Protein AF-A0A0V0IZJ1-F1 (afdb_monomer)

Solvent-accessible surface area (backbone atoms only — not comparable to full-atom values): 14869 Å² total; per-residue (Å²): 122,80,86,60,84,83,61,87,69,40,45,62,34,78,47,38,38,42,87,88,66,51,65,49,68,68,43,10,39,65,48,31,63,69,62,38,49,94,31,98,63,59,89,69,43,71,80,75,70,55,81,67,42,101,77,34,77,71,65,66,48,58,64,61,56,53,48,68,73,68,42,86,80,51,89,80,77,89,47,89,92,78,51,51,28,35,32,48,47,49,52,56,54,34,71,73,38,80,33,77,45,80,41,82,48,58,36,26,49,60,24,54,42,46,72,58,39,60,86,49,52,82,25,41,65,35,38,40,33,46,39,36,44,83,70,45,75,36,73,48,25,73,33,55,99,87,48,61,94,83,55,69,76,41,100,38,74,46,46,30,66,40,83,93,46,36,89,85,42,28,43,43,18,57,30,33,65,62,15,53,62,19,37,50,50,50,74,69,38,95,53,53,72,46,74,48,21,48,74,56,56,64,68,66,73,64,36,67,68,57,51,56,49,47,71,75,65,39,90,45,62,65,44,42,46,55,49,49,54,53,48,49,54,54,74,68,40,98,53,95,45,68,66,55,72,80,79,74,75,84,76,125

Mean predicted aligned error: 10.21 Å

Nearest PDB structures (foldseek):
  1yoe-assembly1_A  TM=8.631E-01  e=6.369E-08  Escherichia coli
  3g5i-assembly1_D  TM=8.825E-01  e=1.471E-07  Escherichia coli K-12
  3g5i-assembly1_B  TM=8.920E-01  e=5.689E-07  Escherichia coli K-12
  3g5i-assembly1_C  TM=8.640E-01  e=4.123E-07  Escherichia coli K-12
  3g5i-assembly1_A  TM=8.745E-01  e=7.360E-07  Escherichia coli K-12

pLDDT: mean 77.56, std 16.71, range [26.88, 98.75]

Secondary structure (DSSP, 8-state):
--S-TTS---B--S--B-TT-PBPTTS-TTS-GGGSSSBTTBT--GGGTSPPBTTBGGGG-HHHHHHHHHSPPPS----TTTSPBHHHHHHHHHHHS-EEEEE-S-SHHHHHHHHH-GGGGGGEEEEEEE---SS---TTTT--TTS-TT----S-SS----SSSTTT-SS--HHHHH-HHHHHHHHTSSS-EEEE-HHHHTTS---HHHHHHHHHT--SHHHHHHHHHHHHHHHT-SSTTTT---------

InterPro domains:
  IPR001910 Inosine/uridine-preferring nucleoside hydrolase domain [PF01156] (64-231)
  IPR036452 Ribonucleoside hydrolase-like [G3DSA:3.90.245.10] (1-250)
  IPR036452 Ribonucleoside hydrolase-like [SSF53590] (46-240)

Foldseek 3Di:
DPPPPVDADAAAAPAQADQVRDGDQFHGPPAAPQQRYCHPVGPDGVVVVPDADPPGPVVPPPLVVLCVPFPDDHPDDDDPVPGGHLSVSCCVVLVVAADEEEAEAALRGVLSNCVVPVVSLVSHQEYEYEFFFDPQPDLQAPAPPPRDPPDDRDDHDRWEDDPPQSPPHGGGHHNCVSHVPSVVSVVPSPHHYDYCYCVNVVVDFPAPVNLVVLVVVQPDSVSVSVSVVLVVCCVPPPDPCSRDDDPPPPDD

Radius of gyration: 20.63 Å; Cα contacts (8 Å, |Δi|>4): 361; chains: 1; bounding box: 46×55×53 Å

Sequence (252 aa):
MMGRDDIAVGVGGEGGILSDSTILPNVGGYLPMIDQGNGTAGYCRYRQTIPVGHGGRLDIDSNYGFRKSFLPQGTRTYSPLRQPTAQQVMIETISAGPTVVFLIGSLTNFALFLLSNPHLKKNVEHIYIMGGGIRSKNPKGCCPDDASPSCQPQQCGDRGNLFTDFTSNPYAEFNIFMDPFAAYQVIHSDIPITIVPLDATNTILVNKNFLETFEKNQHTYEAQYCFKSLKIIRDTWFDDQFYRVTIQEYRT

Structure (mmCIF, N/CA/C/O backbone):
data_AF-A0A0V0IZJ1-F1
#
_entry.id   AF-A0A0V0IZJ1-F1
#
loop_
_atom_site.group_PDB
_atom_site.id
_atom_site.type_symbol
_atom_site.label_atom_id
_atom_site.label_alt_id
_atom_site.label_comp_id
_atom_site.label_asym_id
_atom_site.label_entity_id
_atom_site.label_seq_id
_atom_site.pdbx_PDB_ins_code
_atom_site.Cartn_x
_atom_site.Cartn_y
_atom_site.Cartn_z
_atom_site.occupancy
_atom_site.B_iso_or_equiv
_atom_site.auth_seq_id
_atom_site.auth_comp_id
_atom_site.auth_asym_id
_atom_site.auth_atom_id
_atom_site.pdbx_PDB_model_num
ATOM 1 N N . MET A 1 1 ? 3.852 17.573 0.476 1.00 49.50 1 MET A N 1
ATOM 2 C CA . MET A 1 1 ? 2.507 18.009 0.062 1.00 49.50 1 MET A CA 1
ATOM 3 C C . MET A 1 1 ? 2.518 19.515 0.012 1.00 49.50 1 MET A C 1
ATOM 5 O O . MET A 1 1 ? 2.862 20.136 1.010 1.00 49.50 1 MET A O 1
ATOM 9 N N . MET A 1 2 ? 2.268 20.077 -1.162 1.00 48.81 2 MET A N 1
ATOM 10 C CA . MET A 1 2 ? 2.213 21.521 -1.347 1.00 48.81 2 MET A CA 1
ATOM 11 C C . MET A 1 2 ? 0.848 22.032 -0.880 1.00 48.81 2 MET A C 1
ATOM 13 O O . MET A 1 2 ? -0.173 21.582 -1.388 1.00 48.81 2 MET A O 1
ATOM 17 N N . GLY A 1 3 ? 0.831 22.922 0.110 1.00 58.94 3 GLY A N 1
ATOM 18 C CA . GLY A 1 3 ? -0.310 23.797 0.418 1.00 58.94 3 GLY A CA 1
ATOM 19 C C . GLY A 1 3 ? -1.582 23.176 1.012 1.00 58.94 3 GLY A C 1
ATOM 20 O O . GLY A 1 3 ? -2.502 23.926 1.313 1.00 58.94 3 GLY A O 1
ATOM 21 N N . ARG A 1 4 ? -1.666 21.855 1.206 1.00 72.19 4 ARG A N 1
ATOM 22 C CA . ARG A 1 4 ? -2.819 21.191 1.846 1.00 72.19 4 ARG A CA 1
ATOM 23 C C . ARG A 1 4 ? -2.550 20.876 3.311 1.00 72.19 4 ARG A C 1
ATOM 25 O O . ARG A 1 4 ? -2.439 19.716 3.711 1.00 72.19 4 ARG A O 1
ATOM 32 N N . ASP A 1 5 ? -2.390 21.936 4.099 1.00 71.94 5 ASP A N 1
ATOM 33 C CA . ASP A 1 5 ? -2.194 21.816 5.545 1.00 71.94 5 ASP A CA 1
ATOM 34 C C . ASP A 1 5 ? -3.465 21.400 6.303 1.00 71.94 5 ASP A C 1
ATOM 36 O O . ASP A 1 5 ? -3.374 20.971 7.450 1.00 71.94 5 ASP A O 1
ATOM 40 N N . ASP A 1 6 ? -4.609 21.416 5.626 1.00 81.62 6 ASP A N 1
ATOM 41 C CA . ASP A 1 6 ? -5.918 20.953 6.084 1.00 81.62 6 ASP A CA 1
ATOM 42 C C . ASP A 1 6 ? -6.076 19.422 6.093 1.00 81.62 6 ASP A C 1
ATOM 44 O O . ASP A 1 6 ? -6.946 18.903 6.785 1.00 81.62 6 ASP A O 1
ATOM 48 N N . ILE A 1 7 ? -5.247 18.674 5.353 1.00 85.88 7 ILE A N 1
ATOM 49 C CA . ILE A 1 7 ? -5.351 17.208 5.310 1.00 85.88 7 ILE A CA 1
ATOM 50 C C . ILE A 1 7 ? -4.639 16.609 6.522 1.00 85.88 7 ILE A C 1
ATOM 52 O O . ILE A 1 7 ? -3.409 16.700 6.626 1.00 85.88 7 ILE A O 1
ATOM 56 N N . ALA A 1 8 ? -5.387 15.964 7.416 1.00 89.06 8 ALA A N 1
ATOM 57 C CA . ALA A 1 8 ? -4.823 15.248 8.554 1.00 89.06 8 ALA A CA 1
ATOM 58 C C . ALA A 1 8 ? -3.834 14.164 8.088 1.00 89.06 8 ALA A C 1
ATOM 60 O O . ALA A 1 8 ? -4.111 13.395 7.169 1.00 89.06 8 ALA A O 1
ATOM 61 N N . VAL A 1 9 ? -2.657 14.112 8.716 1.00 87.44 9 VAL A N 1
ATOM 62 C CA . VAL A 1 9 ? -1.647 13.081 8.449 1.00 87.44 9 VAL A CA 1
ATOM 63 C C . VAL A 1 9 ? -1.247 12.455 9.766 1.00 87.44 9 VAL A C 1
ATOM 65 O O . VAL A 1 9 ? -0.675 13.121 10.628 1.00 87.44 9 VAL A O 1
ATOM 68 N N . GLY A 1 10 ? -1.567 11.172 9.897 1.00 86.56 10 GLY A N 1
ATOM 69 C CA . GLY A 1 10 ? -1.211 10.377 11.055 1.00 86.56 10 GLY A CA 1
ATOM 70 C C . GLY A 1 10 ? 0.100 9.641 10.819 1.00 86.56 10 GLY A C 1
ATOM 71 O O . GLY A 1 10 ? 0.309 9.070 9.748 1.00 86.56 10 GLY A O 1
ATOM 72 N N . VAL A 1 11 ? 0.984 9.634 11.813 1.00 79.94 11 VAL A N 1
ATOM 73 C CA . VAL A 1 11 ? 2.241 8.877 11.746 1.00 79.94 11 VAL A CA 1
ATOM 74 C C . VAL A 1 11 ? 2.071 7.526 12.429 1.00 79.94 11 VAL A C 1
ATOM 76 O O . VAL A 1 11 ? 1.464 7.419 13.496 1.00 79.94 11 VAL A O 1
ATOM 79 N N . GLY A 1 12 ? 2.607 6.473 11.814 1.00 69.38 12 GLY A N 1
ATOM 80 C CA . GLY A 1 12 ? 2.749 5.183 12.480 1.00 69.38 12 GLY A CA 1
ATOM 81 C C . GLY A 1 12 ? 3.757 5.306 13.624 1.00 69.38 12 GLY A C 1
ATOM 82 O O . GLY A 1 12 ? 4.938 5.523 13.381 1.00 69.38 12 GLY A O 1
ATOM 83 N N . GLY A 1 13 ? 3.284 5.215 14.865 1.00 63.59 13 GLY A N 1
ATOM 84 C CA . GLY A 1 13 ? 4.129 5.006 16.040 1.00 63.59 13 GLY A CA 1
ATOM 85 C C . GLY A 1 13 ? 4.687 3.580 16.139 1.00 63.59 13 GLY A C 1
ATOM 86 O O . GLY A 1 13 ? 4.303 2.688 15.385 1.00 63.59 13 GLY A O 1
ATOM 87 N N . GLU A 1 14 ? 5.593 3.382 17.090 1.00 63.81 14 GLU A N 1
ATOM 88 C CA . GLU A 1 14 ? 6.118 2.070 17.481 1.00 63.81 14 GLU A CA 1
ATOM 89 C C . GLU A 1 14 ? 5.190 1.430 18.522 1.00 63.81 14 GLU A C 1
ATOM 91 O O . GLU A 1 14 ? 4.780 2.095 19.477 1.00 63.81 14 GLU A O 1
ATOM 96 N N . GLY A 1 15 ? 4.899 0.137 18.366 1.00 65.25 15 GLY A N 1
ATOM 97 C CA . GLY A 1 15 ? 4.062 -0.619 19.300 1.00 65.25 15 GLY A CA 1
ATOM 98 C C . GLY A 1 15 ? 2.557 -0.395 19.126 1.00 65.25 15 GLY A C 1
ATOM 99 O O . GLY A 1 15 ? 2.097 0.480 18.408 1.00 65.25 15 GLY A O 1
ATOM 100 N N . GLY A 1 16 ? 1.762 -1.225 19.783 1.00 74.38 16 GLY A N 1
ATOM 101 C CA . GLY A 1 16 ? 0.375 -1.452 19.365 1.00 74.38 16 GLY A CA 1
ATOM 102 C C . GLY A 1 16 ? -0.243 -2.634 20.066 1.00 74.38 16 GLY A C 1
ATOM 103 O O . GLY A 1 16 ? -1.430 -2.623 20.372 1.00 74.38 16 GLY A O 1
ATOM 104 N N . ILE A 1 17 ? 0.598 -3.608 20.384 1.00 76.56 17 ILE A N 1
ATOM 105 C CA . ILE A 1 17 ? 0.244 -4.795 21.139 1.00 76.56 17 ILE A CA 1
ATOM 106 C C . ILE A 1 17 ? 1.172 -4.861 22.354 1.00 76.56 17 ILE A C 1
ATOM 108 O O . ILE A 1 17 ? 2.392 -4.744 22.228 1.00 76.56 17 ILE A O 1
ATOM 112 N N . LEU A 1 18 ? 0.589 -4.968 23.546 1.00 77.75 18 LEU A N 1
ATOM 113 C CA . LEU A 1 18 ? 1.327 -5.188 24.787 1.00 77.75 18 LEU A CA 1
ATOM 114 C C . LEU A 1 18 ? 1.725 -6.666 24.918 1.00 77.75 18 LEU A C 1
ATOM 116 O O . LEU A 1 18 ? 1.205 -7.539 24.227 1.00 77.75 18 LEU A O 1
ATOM 120 N N . SER A 1 19 ? 2.634 -6.980 25.844 1.00 75.94 19 SER A N 1
ATOM 121 C CA . SER A 1 19 ? 3.086 -8.361 26.085 1.00 75.94 19 SER A CA 1
ATOM 122 C C . SER A 1 19 ? 1.969 -9.313 26.530 1.00 75.94 19 SER A C 1
ATOM 124 O O . SER A 1 19 ? 2.102 -10.522 26.376 1.00 75.94 19 SER A O 1
ATOM 126 N N . ASP A 1 20 ? 0.882 -8.774 27.083 1.00 78.56 20 ASP A N 1
ATOM 127 C CA . ASP A 1 20 ? -0.333 -9.505 27.456 1.00 78.56 20 ASP A CA 1
ATOM 128 C C . ASP A 1 20 ? -1.348 -9.611 26.299 1.00 78.56 20 ASP A C 1
ATOM 130 O O . ASP A 1 20 ? -2.473 -10.058 26.498 1.00 78.56 20 ASP A O 1
ATOM 134 N N . SER A 1 21 ? -0.941 -9.238 25.081 1.00 76.25 21 SER A N 1
ATOM 135 C CA . SER A 1 21 ? -1.759 -9.183 23.862 1.00 76.25 21 SER A CA 1
ATOM 136 C C . SER A 1 21 ? -2.841 -8.098 23.842 1.00 76.25 21 SER A C 1
ATOM 138 O O . SER A 1 21 ? -3.664 -8.078 22.926 1.00 76.25 21 SER A O 1
ATOM 140 N N . THR A 1 22 ? -2.836 -7.158 24.792 1.00 82.69 22 THR A N 1
ATOM 141 C CA . THR A 1 22 ? -3.739 -6.001 24.746 1.00 82.69 22 THR A CA 1
ATOM 142 C C . THR A 1 22 ? -3.408 -5.120 23.545 1.00 82.69 22 THR A C 1
ATOM 144 O O . THR A 1 22 ? -2.278 -4.648 23.406 1.00 82.69 22 THR A O 1
ATOM 147 N N . ILE A 1 23 ? -4.405 -4.861 22.696 1.00 83.00 23 ILE A N 1
ATOM 148 C CA . ILE A 1 23 ? -4.278 -3.976 21.535 1.00 83.00 23 ILE A CA 1
ATOM 149 C C . ILE A 1 23 ? -4.618 -2.550 21.958 1.00 83.00 23 ILE A C 1
ATOM 151 O O . ILE A 1 23 ? -5.710 -2.270 22.452 1.00 83.00 23 ILE A O 1
ATOM 155 N N . LEU A 1 24 ? -3.679 -1.637 21.753 1.00 81.75 24 LEU A N 1
ATOM 156 C CA . LEU A 1 24 ? -3.818 -0.240 22.120 1.00 81.75 24 LEU A CA 1
ATOM 157 C C . LEU A 1 24 ? -4.369 0.583 20.938 1.00 81.75 24 LEU A C 1
ATOM 159 O O . LEU A 1 24 ? -3.825 0.516 19.836 1.00 81.75 24 LEU A O 1
ATOM 163 N N . PRO A 1 25 ? -5.397 1.423 21.155 1.00 71.81 25 PRO A N 1
ATOM 164 C CA . PRO A 1 25 ? -6.119 2.098 20.074 1.00 71.81 25 PRO A CA 1
ATOM 165 C C . PRO A 1 25 ? -5.403 3.325 19.493 1.00 71.81 25 PRO A C 1
ATOM 167 O O . PRO A 1 25 ? -5.837 3.833 18.473 1.00 71.81 25 PRO A O 1
ATOM 170 N N . ASN A 1 26 ? -4.343 3.840 20.129 1.00 76.75 26 ASN A N 1
ATOM 171 C CA . ASN A 1 26 ? -3.726 5.130 19.773 1.00 76.75 26 ASN A CA 1
ATOM 172 C C . ASN A 1 26 ? -2.215 5.048 19.498 1.00 76.75 26 ASN A C 1
ATOM 174 O O . ASN A 1 26 ? -1.518 6.055 19.593 1.00 76.75 26 ASN A O 1
ATOM 178 N N . VAL A 1 27 ? -1.698 3.871 19.156 1.00 69.00 27 VAL A N 1
ATOM 179 C CA . VAL A 1 27 ? -0.274 3.618 18.853 1.00 69.00 27 VAL A CA 1
ATOM 180 C C . VAL A 1 27 ? -0.143 2.857 17.527 1.00 69.00 27 VAL A C 1
ATOM 182 O O . VAL A 1 27 ? -1.140 2.395 16.976 1.00 69.00 27 VAL A O 1
ATOM 185 N N . GLY A 1 28 ? 1.045 2.859 16.920 1.00 61.62 28 GLY A N 1
ATOM 186 C CA . GLY A 1 28 ? 1.186 2.606 15.485 1.00 61.62 28 GLY A CA 1
ATOM 187 C C . GLY A 1 28 ? 1.691 1.234 15.037 1.00 61.62 28 GLY A C 1
ATOM 188 O O . GLY A 1 28 ? 2.340 0.469 15.735 1.00 61.62 28 GLY A O 1
ATOM 189 N N . GLY A 1 29 ? 1.430 0.956 13.766 1.00 61.16 29 GLY A N 1
ATOM 190 C CA . GLY A 1 29 ? 1.870 -0.227 13.040 1.00 61.16 29 GLY A CA 1
ATOM 191 C C . GLY A 1 29 ? 3.226 -0.066 12.358 1.00 61.16 29 GLY A C 1
ATOM 192 O O . GLY A 1 29 ? 3.359 -0.486 11.213 1.00 61.16 29 GLY A O 1
ATOM 193 N N . TYR A 1 30 ? 4.212 0.570 13.006 1.00 67.75 30 TYR A N 1
ATOM 194 C CA . TYR A 1 30 ? 5.583 0.567 12.472 1.00 67.75 30 TYR A CA 1
ATOM 195 C C . TYR A 1 30 ? 6.176 -0.852 12.451 1.00 67.75 30 TYR A C 1
ATOM 197 O O . TYR A 1 30 ? 6.897 -1.219 11.525 1.00 67.75 30 TYR A O 1
ATOM 205 N N . LEU A 1 31 ? 5.849 -1.666 13.458 1.00 74.00 31 LEU A N 1
ATOM 206 C CA . LEU A 1 31 ? 6.217 -3.079 13.510 1.00 74.00 31 LEU A CA 1
ATOM 207 C C . LEU A 1 31 ? 5.068 -3.940 12.977 1.00 74.00 31 LEU A C 1
ATOM 209 O O . LEU A 1 31 ? 3.930 -3.693 13.379 1.00 74.00 31 LEU A O 1
ATOM 213 N N . PRO A 1 32 ? 5.337 -4.976 12.165 1.00 78.56 32 PRO A N 1
ATOM 214 C CA . PRO A 1 32 ? 4.334 -5.983 11.834 1.00 78.56 32 PRO A CA 1
ATOM 215 C C . PRO A 1 32 ? 3.673 -6.541 13.094 1.00 78.56 32 PRO A C 1
ATOM 217 O O . PRO A 1 32 ? 4.351 -6.725 14.102 1.00 78.56 32 PRO A O 1
ATOM 220 N N . MET A 1 33 ? 2.382 -6.862 13.057 1.00 81.44 33 MET A N 1
ATOM 221 C CA . MET A 1 33 ? 1.656 -7.415 14.205 1.00 81.44 33 MET A CA 1
ATOM 222 C C . MET A 1 33 ? 2.334 -8.667 14.773 1.00 81.44 33 MET A C 1
ATOM 224 O O . MET A 1 33 ? 2.407 -8.835 15.988 1.00 81.44 33 MET A O 1
ATOM 228 N N . ILE A 1 34 ? 2.895 -9.502 13.896 1.00 73.69 34 ILE A N 1
ATOM 229 C CA . ILE A 1 34 ? 3.652 -10.714 14.254 1.00 73.69 34 ILE A CA 1
ATOM 230 C C . ILE A 1 34 ? 4.891 -10.384 15.113 1.00 73.69 34 ILE A C 1
ATOM 232 O O . ILE A 1 34 ? 5.335 -11.198 15.924 1.00 73.69 34 ILE A O 1
ATOM 236 N N . ASP A 1 35 ? 5.425 -9.173 14.964 1.00 74.50 35 ASP A N 1
ATOM 237 C CA . ASP A 1 35 ? 6.630 -8.685 15.626 1.00 74.50 35 ASP A CA 1
ATOM 238 C C . ASP A 1 35 ? 6.348 -7.880 16.910 1.00 74.50 35 ASP A C 1
ATOM 240 O O . ASP A 1 35 ? 7.292 -7.479 17.594 1.00 74.50 35 ASP A O 1
ATOM 244 N N . GLN A 1 36 ? 5.081 -7.665 17.287 1.00 73.75 36 GLN A N 1
ATOM 245 C CA . GLN A 1 36 ? 4.695 -6.827 18.437 1.00 73.75 36 GLN A CA 1
ATOM 246 C C . GLN A 1 36 ? 4.486 -7.592 19.767 1.00 73.75 36 GLN A C 1
ATOM 248 O O . GLN A 1 36 ? 3.814 -7.107 20.668 1.00 73.75 36 GLN A O 1
ATOM 253 N N . GLY A 1 37 ? 5.096 -8.768 19.944 1.00 64.56 37 GLY A N 1
ATOM 254 C CA . GLY A 1 37 ? 5.017 -9.574 21.179 1.00 64.56 37 GLY A CA 1
ATOM 255 C C . GLY A 1 37 ? 6.064 -10.693 21.219 1.00 64.56 37 GLY A C 1
ATOM 256 O O . GLY A 1 37 ? 6.990 -10.677 20.412 1.00 64.56 37 GLY A O 1
ATOM 257 N N . ASN A 1 38 ? 5.957 -11.679 22.118 1.00 57.47 38 ASN A N 1
ATOM 258 C CA . ASN A 1 38 ? 6.790 -12.894 22.036 1.00 57.47 38 ASN A CA 1
ATOM 259 C C . ASN A 1 38 ? 6.325 -13.731 20.831 1.00 57.47 38 ASN A C 1
ATOM 261 O O . ASN A 1 38 ? 5.351 -14.474 20.921 1.00 57.47 38 ASN A O 1
ATOM 265 N N . GLY A 1 39 ? 6.975 -13.541 19.683 1.00 56.50 39 GLY A N 1
ATOM 266 C CA . GLY A 1 39 ? 6.600 -14.196 18.433 1.00 56.50 39 GLY A CA 1
ATOM 267 C C . GLY A 1 39 ? 6.969 -15.680 18.419 1.00 56.50 39 GLY A C 1
ATOM 268 O O . GLY A 1 39 ? 7.886 -16.124 19.111 1.00 56.50 39 GLY A O 1
ATOM 269 N N . THR A 1 40 ? 6.295 -16.445 17.563 1.00 50.31 40 THR A N 1
ATOM 270 C CA . THR A 1 40 ? 6.607 -17.860 17.287 1.00 50.31 40 THR A CA 1
ATOM 271 C C . THR A 1 40 ? 8.008 -18.067 16.698 1.00 50.31 40 THR A C 1
ATOM 273 O O . THR A 1 40 ? 8.549 -19.164 16.795 1.00 50.31 40 THR A O 1
ATOM 276 N N . ALA A 1 41 ? 8.620 -17.015 16.144 1.00 53.81 41 ALA A N 1
ATOM 277 C CA . ALA A 1 41 ? 9.985 -17.005 15.610 1.00 53.81 41 ALA A CA 1
ATOM 278 C C . ALA A 1 41 ? 11.068 -16.586 16.636 1.00 53.81 41 ALA A C 1
ATOM 280 O O . ALA A 1 41 ? 12.220 -16.348 16.268 1.00 53.81 41 ALA A O 1
ATOM 281 N N . GLY A 1 42 ? 10.734 -16.471 17.927 1.00 60.50 42 GLY A N 1
ATOM 282 C CA . GLY A 1 42 ? 11.687 -16.065 18.964 1.00 60.50 42 GLY A CA 1
ATOM 283 C C . GLY A 1 42 ? 12.171 -14.617 18.797 1.00 60.50 42 GLY A C 1
ATOM 284 O O . GLY A 1 42 ? 11.369 -13.703 18.617 1.00 60.50 42 GLY A O 1
ATOM 285 N N . TYR A 1 43 ? 13.488 -14.391 18.881 1.00 59.66 43 TYR A N 1
ATOM 286 C CA . TYR A 1 43 ? 14.098 -13.057 18.735 1.00 59.66 43 TYR A CA 1
ATOM 287 C C . TYR A 1 43 ? 14.289 -12.607 17.279 1.00 59.66 43 TYR A C 1
ATOM 289 O O . TYR A 1 43 ? 14.717 -11.470 17.066 1.00 59.66 43 TYR A O 1
ATOM 297 N N . CYS A 1 44 ? 14.004 -13.470 16.298 1.00 56.56 44 CYS A N 1
ATOM 298 C CA . CYS A 1 44 ? 14.083 -13.130 14.881 1.00 56.56 44 CYS A CA 1
ATOM 299 C C . CYS A 1 44 ? 12.925 -12.197 14.520 1.00 56.56 44 CYS A C 1
ATOM 301 O O . CYS A 1 44 ? 11.784 -12.631 14.387 1.00 56.56 44 CYS A O 1
ATOM 303 N N . ARG A 1 45 ? 13.231 -10.904 14.387 1.00 64.12 45 ARG A N 1
ATOM 304 C CA . ARG A 1 45 ? 12.279 -9.863 13.974 1.00 64.12 45 ARG A CA 1
ATOM 305 C C . ARG A 1 45 ? 12.501 -9.519 12.513 1.00 64.12 45 ARG A C 1
ATOM 307 O O . ARG A 1 45 ? 13.650 -9.350 12.105 1.00 64.12 45 ARG A O 1
ATOM 314 N N . TYR A 1 46 ? 11.436 -9.265 11.760 1.00 62.44 46 TYR A N 1
ATOM 315 C CA . TYR A 1 46 ? 11.535 -8.783 10.380 1.00 62.44 46 TYR A CA 1
ATOM 316 C C . TYR A 1 46 ? 12.377 -7.495 10.280 1.00 62.44 46 TYR A C 1
ATOM 318 O O . TYR A 1 46 ? 13.168 -7.293 9.366 1.00 62.44 46 TYR A O 1
ATOM 326 N N . ARG A 1 47 ? 12.332 -6.621 11.291 1.00 61.66 47 ARG A N 1
ATOM 327 C CA . ARG A 1 47 ? 13.189 -5.417 11.338 1.00 61.66 47 ARG A CA 1
ATOM 328 C C . 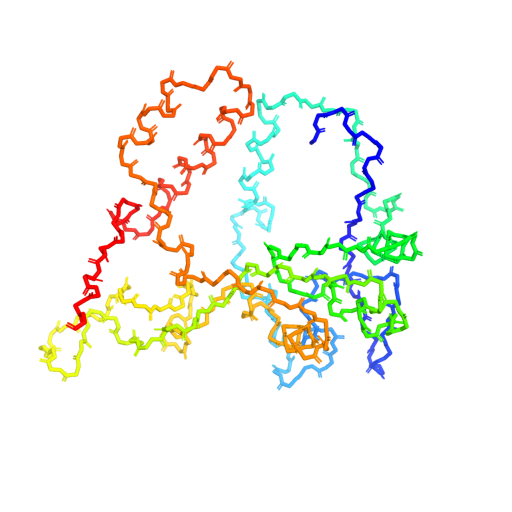ARG A 1 47 ? 14.700 -5.722 11.257 1.00 61.66 47 ARG A C 1
ATOM 330 O O . ARG A 1 47 ? 15.482 -4.840 10.889 1.00 61.66 47 ARG A O 1
ATOM 337 N N . GLN A 1 48 ? 15.125 -6.917 11.667 1.00 63.03 48 GLN A N 1
ATOM 338 C CA . GLN A 1 48 ? 16.521 -7.356 11.589 1.00 63.03 48 GLN A CA 1
ATOM 339 C C . GLN A 1 48 ? 16.903 -7.824 10.178 1.00 63.03 48 GLN A C 1
ATOM 341 O O . GLN A 1 48 ? 18.092 -7.859 9.877 1.00 63.03 48 GLN A O 1
ATOM 346 N N . THR A 1 49 ? 15.930 -8.144 9.315 1.00 59.53 49 THR A N 1
ATOM 347 C CA . THR A 1 49 ? 16.170 -8.566 7.927 1.00 59.53 49 THR A CA 1
ATOM 348 C C . THR A 1 49 ? 16.195 -7.399 6.941 1.00 59.53 49 THR A C 1
ATOM 350 O O . THR A 1 49 ? 16.672 -7.575 5.824 1.00 59.53 49 THR A O 1
ATOM 353 N N . ILE A 1 50 ? 15.740 -6.200 7.336 1.00 57.62 50 ILE A N 1
ATOM 354 C CA . ILE A 1 50 ? 15.911 -4.980 6.533 1.00 57.62 50 ILE A CA 1
ATOM 355 C C . ILE A 1 50 ? 17.409 -4.627 6.502 1.00 57.62 50 ILE A C 1
ATOM 357 O O . ILE A 1 50 ? 17.960 -4.302 7.563 1.00 57.62 50 ILE A O 1
ATOM 361 N N . PRO A 1 51 ? 18.070 -4.652 5.326 1.00 52.00 51 PRO A N 1
ATOM 362 C CA . PRO A 1 51 ? 19.486 -4.325 5.213 1.00 52.00 51 PRO A CA 1
ATOM 363 C C . PRO A 1 51 ? 19.760 -2.921 5.750 1.00 52.00 51 PRO A C 1
ATOM 365 O O . PRO A 1 51 ? 18.974 -1.999 5.539 1.00 52.00 51 PRO A O 1
ATOM 368 N N . VAL A 1 52 ? 20.874 -2.749 6.455 1.00 53.19 52 VAL A N 1
ATOM 369 C CA . VAL A 1 52 ? 21.305 -1.448 6.976 1.00 53.19 52 VAL A CA 1
ATOM 370 C C . VAL A 1 52 ? 22.344 -0.885 6.008 1.00 53.19 52 VAL A C 1
ATOM 372 O O . VAL A 1 52 ? 23.353 -1.538 5.750 1.00 53.19 52 VAL A O 1
ATOM 375 N N . GLY A 1 53 ? 22.082 0.298 5.446 1.00 51.78 53 GLY A N 1
ATOM 376 C CA . GLY A 1 53 ? 23.021 0.993 4.562 1.00 51.78 53 GLY A CA 1
ATOM 377 C C . GLY A 1 53 ? 24.269 1.470 5.310 1.00 51.78 53 GLY A C 1
ATOM 378 O O . GLY A 1 53 ? 24.337 1.404 6.539 1.00 51.78 53 GLY A O 1
ATOM 379 N N . HIS A 1 54 ? 25.262 1.980 4.579 1.00 43.78 54 HIS A N 1
ATOM 380 C CA . HIS A 1 54 ? 26.570 2.345 5.141 1.00 43.78 54 HIS A CA 1
ATOM 381 C C . HIS A 1 54 ? 26.507 3.422 6.253 1.00 43.78 54 HIS A C 1
ATOM 383 O O . HIS A 1 54 ? 27.352 3.418 7.145 1.00 43.78 54 HIS A O 1
ATOM 389 N N . GLY A 1 55 ? 25.494 4.293 6.244 1.00 46.47 55 GLY A N 1
ATOM 390 C CA . GLY A 1 55 ? 25.146 5.287 7.272 1.00 46.47 55 GLY A CA 1
ATOM 391 C C . GLY A 1 55 ? 23.878 4.951 8.071 1.00 46.47 55 GLY A C 1
ATOM 392 O O . GLY A 1 55 ? 23.265 5.822 8.691 1.00 46.47 55 GLY A O 1
ATOM 393 N N . GLY A 1 56 ? 23.468 3.681 8.102 1.00 55.47 56 GLY A N 1
ATOM 394 C CA . GLY A 1 56 ? 22.345 3.210 8.911 1.00 55.47 56 GLY A CA 1
ATOM 395 C C . GLY A 1 56 ? 21.040 3.036 8.127 1.00 55.47 56 GLY A C 1
ATOM 396 O O . GLY A 1 56 ? 21.018 2.926 6.905 1.00 55.47 56 GLY A O 1
ATOM 397 N N . ARG A 1 57 ? 19.908 3.009 8.845 1.00 50.47 57 ARG A N 1
ATOM 398 C CA . ARG A 1 57 ? 18.561 2.907 8.238 1.00 50.47 57 ARG A CA 1
ATOM 399 C C . ARG A 1 57 ? 18.121 4.181 7.498 1.00 50.47 57 ARG A C 1
ATOM 401 O O . ARG A 1 57 ? 17.139 4.140 6.768 1.00 50.47 57 ARG A O 1
ATOM 408 N N . LEU A 1 58 ? 18.822 5.299 7.703 1.00 44.81 58 LEU A N 1
ATOM 409 C CA . LEU A 1 58 ? 18.518 6.602 7.096 1.00 44.81 58 LEU A CA 1
ATOM 410 C C . LEU A 1 58 ? 19.064 6.746 5.668 1.00 44.81 58 LEU A C 1
ATOM 412 O O . LEU A 1 58 ? 18.500 7.503 4.886 1.00 44.81 58 LEU A O 1
ATOM 416 N N . ASP A 1 59 ? 20.087 5.971 5.307 1.00 43.72 59 ASP A N 1
ATOM 417 C CA . ASP A 1 59 ? 20.716 6.001 3.978 1.00 43.72 59 ASP A CA 1
ATOM 418 C C . ASP A 1 59 ? 19.872 5.343 2.875 1.00 43.72 59 ASP A C 1
ATOM 420 O O . ASP A 1 59 ? 20.254 5.333 1.708 1.00 43.72 59 ASP A O 1
ATOM 424 N N . ILE A 1 60 ? 18.716 4.785 3.236 1.00 52.62 60 ILE A N 1
ATOM 425 C CA . ILE A 1 60 ? 17.859 4.010 2.331 1.00 52.62 60 ILE A CA 1
ATOM 426 C C . ILE A 1 60 ? 16.653 4.831 1.859 1.00 52.62 60 ILE A C 1
ATOM 428 O O . ILE A 1 60 ? 16.066 4.511 0.825 1.00 52.62 60 ILE A O 1
ATOM 432 N N . ASP A 1 61 ? 16.316 5.945 2.521 1.00 62.34 61 ASP A N 1
ATOM 433 C CA . ASP A 1 61 ? 15.228 6.812 2.057 1.00 62.34 61 ASP A CA 1
ATOM 434 C C . ASP A 1 61 ? 15.723 7.807 0.998 1.00 62.34 61 ASP A C 1
ATOM 436 O O . ASP A 1 61 ? 15.743 9.032 1.170 1.00 62.34 61 ASP A O 1
ATOM 440 N N . SER A 1 62 ? 16.124 7.243 -0.144 1.00 65.00 62 SER A N 1
ATOM 441 C CA . SER A 1 62 ? 16.453 8.004 -1.350 1.00 65.00 62 SER A CA 1
ATOM 442 C C . SER A 1 62 ? 15.323 8.984 -1.691 1.00 65.00 62 SER A C 1
ATOM 444 O O . SER A 1 62 ? 15.581 10.117 -2.097 1.00 65.00 62 SER A O 1
ATOM 446 N N . ASN A 1 63 ? 14.065 8.598 -1.454 1.00 70.56 63 ASN A N 1
ATOM 447 C CA . ASN A 1 63 ? 12.900 9.424 -1.739 1.00 70.56 63 ASN A CA 1
ATOM 448 C C . ASN A 1 63 ? 12.891 10.720 -0.903 1.00 70.56 63 ASN A C 1
ATOM 450 O O . ASN A 1 63 ? 12.721 11.810 -1.459 1.00 70.56 63 ASN A O 1
ATOM 454 N N . TYR A 1 64 ? 13.167 10.639 0.400 1.00 70.81 64 TYR A N 1
ATOM 455 C CA . TYR A 1 64 ? 13.285 11.811 1.269 1.00 70.81 64 TYR A CA 1
ATOM 456 C C . TYR A 1 64 ? 14.404 12.763 0.827 1.00 70.81 64 TYR A C 1
ATOM 458 O O . TYR A 1 64 ? 14.181 13.978 0.741 1.00 70.81 64 TYR A O 1
ATOM 466 N N . GLY A 1 65 ? 15.582 12.225 0.490 1.00 71.25 65 GLY A N 1
ATOM 467 C CA . GLY A 1 65 ? 16.706 13.008 -0.032 1.00 71.25 65 GLY A CA 1
ATOM 468 C C . GLY A 1 65 ? 16.362 13.731 -1.340 1.00 71.25 65 GLY A C 1
ATOM 469 O O . GLY A 1 65 ? 16.565 14.944 -1.465 1.00 71.25 65 GLY A O 1
ATOM 470 N N . PHE A 1 66 ? 15.749 13.025 -2.296 1.00 71.75 66 PHE A N 1
ATOM 471 C CA . PHE A 1 66 ? 15.312 13.615 -3.564 1.00 71.75 66 PHE A CA 1
ATOM 472 C C . PHE A 1 66 ? 14.251 14.689 -3.357 1.00 71.75 66 PHE A C 1
ATOM 474 O O . PHE A 1 66 ? 14.405 15.799 -3.864 1.00 71.75 66 PHE A O 1
ATOM 481 N N . ARG A 1 67 ? 13.223 14.417 -2.549 1.00 76.19 67 ARG A N 1
ATOM 482 C CA . ARG A 1 67 ? 12.197 15.410 -2.222 1.00 76.19 67 ARG A CA 1
ATOM 483 C C . ARG A 1 67 ? 12.810 16.687 -1.648 1.00 76.19 67 ARG A C 1
ATOM 485 O O . ARG A 1 67 ? 12.373 17.777 -2.003 1.00 76.19 67 ARG A O 1
ATOM 492 N N . LYS A 1 68 ? 13.795 16.586 -0.756 1.00 76.25 68 LYS A N 1
ATOM 493 C CA . LYS A 1 68 ? 14.407 17.773 -0.143 1.00 76.25 68 LYS A CA 1
ATOM 494 C C . LYS A 1 68 ? 15.314 18.565 -1.075 1.00 76.25 68 LYS A C 1
ATOM 496 O O . LYS A 1 68 ? 15.471 19.761 -0.860 1.00 76.25 68 LYS A O 1
ATOM 501 N N . SER A 1 69 ? 15.902 17.927 -2.082 1.00 77.69 69 SER A N 1
ATOM 502 C CA . SER A 1 69 ? 16.910 18.586 -2.921 1.00 77.69 69 SER A CA 1
ATOM 503 C C . SER A 1 69 ? 16.337 19.568 -3.946 1.00 77.69 69 SER A C 1
ATOM 505 O O . SER A 1 69 ? 17.045 20.500 -4.316 1.00 77.69 69 SER A O 1
ATOM 507 N N . PHE A 1 70 ? 15.093 19.399 -4.411 1.00 79.19 70 PHE A N 1
ATOM 508 C CA . PHE A 1 70 ? 14.538 20.290 -5.447 1.00 79.19 70 PHE A CA 1
ATOM 509 C C . PHE A 1 70 ? 13.030 20.556 -5.375 1.00 79.19 70 PHE A C 1
ATOM 511 O O . PHE A 1 70 ? 12.574 21.480 -6.046 1.00 79.19 70 PHE A O 1
ATOM 518 N N . LEU A 1 71 ? 12.236 19.794 -4.605 1.00 83.31 71 LEU A N 1
ATOM 519 C CA . LEU A 1 71 ? 10.821 20.146 -4.456 1.00 83.31 71 LEU A CA 1
ATOM 520 C C . LEU A 1 71 ? 10.686 21.404 -3.584 1.00 83.31 71 LEU A C 1
ATOM 522 O O . LEU A 1 71 ? 11.397 21.523 -2.578 1.00 83.31 71 LEU A O 1
ATOM 526 N N . PRO A 1 72 ? 9.741 22.308 -3.896 1.00 81.12 72 PRO A N 1
ATOM 527 C CA . PRO A 1 72 ? 9.365 23.381 -2.988 1.00 81.12 72 PRO A CA 1
ATOM 528 C C . PRO A 1 72 ? 8.998 22.817 -1.611 1.00 81.12 72 PRO A C 1
ATOM 530 O O . PRO A 1 72 ? 8.176 21.901 -1.484 1.00 81.12 72 PRO A O 1
ATOM 533 N N . GLN A 1 73 ? 9.632 23.341 -0.564 1.00 77.00 73 GLN A N 1
ATOM 534 C CA . GLN A 1 73 ? 9.344 22.917 0.801 1.00 77.00 73 GLN A CA 1
ATOM 535 C C . GLN A 1 73 ? 8.159 23.722 1.333 1.00 77.00 73 GLN A C 1
ATOM 537 O O . GLN A 1 73 ? 8.212 24.945 1.421 1.00 77.00 73 GLN A O 1
ATOM 542 N N . GLY A 1 74 ? 7.077 23.020 1.667 1.00 74.69 74 GLY A N 1
ATOM 543 C CA . GLY A 1 74 ? 5.942 23.621 2.360 1.00 74.69 74 GLY A CA 1
ATOM 544 C C . GLY A 1 74 ? 6.272 23.962 3.815 1.00 74.69 74 GLY A C 1
ATOM 545 O O . GLY A 1 74 ? 7.249 23.475 4.381 1.00 74.69 74 GLY A O 1
ATOM 546 N N . THR A 1 75 ? 5.399 24.750 4.436 1.00 76.19 75 THR A N 1
ATOM 547 C CA . THR A 1 75 ? 5.440 25.119 5.863 1.00 76.19 75 THR A CA 1
ATOM 548 C C . THR A 1 75 ? 5.174 23.944 6.801 1.00 76.19 75 THR A C 1
ATOM 550 O O . THR A 1 75 ? 5.546 23.991 7.974 1.00 76.19 75 THR A O 1
ATOM 553 N N . ARG A 1 76 ? 4.552 22.871 6.294 1.00 74.69 76 ARG A N 1
ATOM 554 C CA . ARG A 1 76 ? 4.262 21.658 7.059 1.00 74.69 76 ARG A CA 1
ATOM 555 C C . ARG A 1 76 ? 5.535 21.007 7.587 1.00 74.69 76 ARG A C 1
ATOM 557 O O . ARG A 1 76 ? 6.324 20.448 6.821 1.00 74.69 76 ARG A O 1
ATOM 564 N N . THR A 1 77 ? 5.681 20.983 8.907 1.00 70.56 77 THR A N 1
ATOM 565 C CA . THR A 1 77 ? 6.758 20.261 9.590 1.00 70.56 77 THR A CA 1
ATOM 566 C C . THR A 1 77 ? 6.235 18.989 10.250 1.00 70.56 77 THR A C 1
ATOM 568 O O . THR A 1 77 ? 5.115 18.940 10.757 1.00 70.56 77 THR A O 1
ATOM 571 N N . TYR A 1 78 ? 7.058 17.939 10.221 1.00 69.62 78 TYR A N 1
ATOM 572 C CA . TYR A 1 78 ? 6.771 16.676 10.894 1.00 69.62 78 TYR A CA 1
ATOM 573 C C . TYR A 1 78 ? 7.542 16.634 12.207 1.00 69.62 78 TYR A C 1
ATOM 575 O O . TYR A 1 78 ? 8.769 16.678 12.213 1.00 69.62 78 TYR A O 1
ATOM 583 N N . SER A 1 79 ? 6.809 16.599 13.317 1.00 69.31 79 SER A N 1
ATOM 5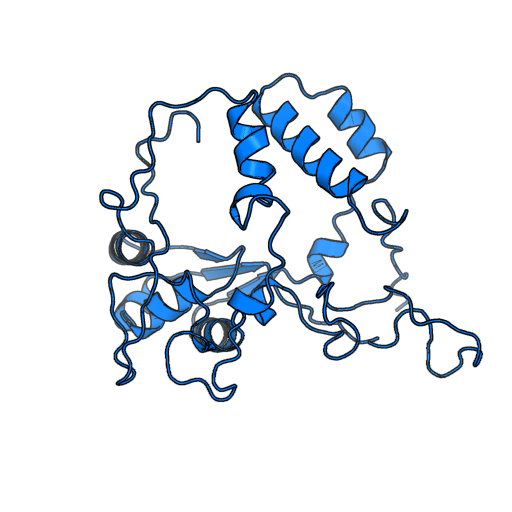84 C CA . SER A 1 79 ? 7.358 16.502 14.670 1.00 69.31 79 SER A CA 1
ATOM 585 C C . SER A 1 79 ? 6.814 15.225 15.308 1.00 69.31 79 SER A C 1
ATOM 587 O O . SER A 1 79 ? 5.635 15.217 15.662 1.00 69.31 79 SER A O 1
ATOM 589 N N . PRO A 1 80 ? 7.629 14.164 15.471 1.00 64.12 80 PRO A N 1
ATOM 590 C CA . PRO A 1 80 ? 7.154 12.841 15.891 1.00 64.12 80 PRO A CA 1
ATOM 591 C C . PRO A 1 80 ? 6.288 12.824 17.159 1.00 64.12 80 PRO A C 1
ATOM 593 O O . PRO A 1 80 ? 5.370 12.027 17.258 1.00 64.12 80 PRO A O 1
ATOM 596 N N . LEU A 1 81 ? 6.540 13.729 18.111 1.00 69.88 81 LEU A N 1
ATOM 597 C CA . LEU A 1 81 ? 5.806 13.809 19.383 1.00 69.88 81 LEU A CA 1
ATOM 598 C C . LEU A 1 81 ? 4.591 14.749 19.363 1.00 69.88 81 LEU A C 1
ATOM 600 O O . LEU A 1 81 ? 3.906 14.885 20.371 1.00 69.88 81 LEU A O 1
ATOM 604 N N . ARG A 1 82 ? 4.357 15.463 18.258 1.00 75.75 82 ARG A N 1
ATOM 605 C CA . ARG A 1 82 ? 3.274 16.457 18.138 1.00 75.75 82 ARG A CA 1
ATOM 606 C C . ARG A 1 82 ? 2.248 16.100 17.072 1.00 75.75 82 ARG A C 1
ATOM 608 O O . ARG A 1 82 ? 1.247 16.797 16.952 1.00 75.75 82 ARG A O 1
ATOM 615 N N . GLN A 1 83 ? 2.515 15.075 16.272 1.00 79.81 83 GLN A N 1
ATOM 616 C CA . GLN A 1 83 ? 1.601 14.648 15.225 1.00 79.81 83 GLN A CA 1
ATOM 617 C C . GLN A 1 83 ? 0.621 13.604 15.744 1.00 79.81 83 GLN A C 1
ATOM 619 O O . GLN A 1 83 ? 1.003 12.789 16.587 1.00 79.81 83 GLN A O 1
ATOM 624 N N . PRO A 1 84 ? -0.623 13.614 15.236 1.00 86.56 84 PRO A N 1
ATOM 625 C CA . PRO A 1 84 ? -1.549 12.542 15.534 1.00 86.56 84 PRO A CA 1
ATOM 626 C C . PRO A 1 84 ? -0.981 11.216 15.023 1.00 86.56 84 PRO A C 1
ATOM 628 O O . PRO A 1 84 ? -0.216 11.166 14.051 1.00 86.56 84 PRO A O 1
ATOM 631 N N . THR A 1 85 ? -1.357 10.123 15.671 1.00 87.12 85 THR A N 1
ATOM 632 C CA . THR A 1 85 ? -1.003 8.791 15.188 1.00 87.12 85 THR A CA 1
ATOM 633 C C . THR A 1 85 ? -1.875 8.402 13.999 1.00 87.12 85 THR A C 1
ATOM 635 O O . THR A 1 85 ? -2.968 8.938 13.800 1.00 87.12 85 THR A O 1
ATOM 638 N N . ALA A 1 86 ? -1.407 7.446 13.192 1.00 89.19 86 ALA A N 1
ATOM 639 C CA . ALA A 1 86 ? -2.207 6.871 12.109 1.00 89.19 86 ALA A CA 1
ATOM 640 C C . ALA A 1 86 ? -3.572 6.377 12.620 1.00 89.19 86 ALA A C 1
ATOM 642 O O . ALA A 1 86 ? -4.587 6.614 11.972 1.00 89.19 86 ALA A O 1
ATOM 643 N N . GLN A 1 87 ? -3.603 5.767 13.812 1.00 90.25 87 GLN A N 1
ATOM 644 C CA . GLN A 1 87 ? -4.844 5.328 14.449 1.00 90.25 87 GLN A CA 1
ATOM 645 C C . GLN A 1 87 ? -5.789 6.489 14.750 1.00 90.25 87 GLN A C 1
ATOM 647 O O . GLN A 1 87 ? -6.954 6.419 14.381 1.00 90.25 87 GLN A O 1
ATOM 652 N N . GLN A 1 88 ? -5.291 7.574 15.351 1.00 91.12 88 GLN A N 1
ATOM 653 C CA . GLN A 1 88 ? -6.120 8.740 15.673 1.00 91.12 88 GLN A CA 1
ATOM 654 C C . GLN A 1 88 ? -6.771 9.333 14.423 1.00 91.12 88 GLN A C 1
ATOM 656 O O . GLN A 1 88 ? -7.974 9.579 14.422 1.00 91.12 88 GLN A O 1
ATOM 661 N N . VAL A 1 89 ? -6.004 9.487 13.338 1.00 93.19 89 VAL A N 1
ATOM 662 C CA . VAL A 1 89 ? -6.541 10.008 12.073 1.00 93.19 89 VAL A CA 1
ATOM 663 C C . VAL A 1 89 ? -7.573 9.058 11.465 1.00 93.19 89 VAL A C 1
ATOM 665 O O . VAL A 1 89 ? -8.608 9.523 10.991 1.00 93.19 89 VAL A O 1
ATOM 668 N N . MET A 1 90 ? -7.343 7.740 11.500 1.00 94.44 90 MET A N 1
ATOM 669 C CA . MET A 1 90 ? -8.326 6.760 11.018 1.00 94.44 90 MET A CA 1
ATOM 670 C C . MET A 1 90 ? -9.608 6.775 11.855 1.00 94.44 90 MET A C 1
ATOM 672 O O . MET A 1 90 ? -10.692 6.804 11.282 1.00 94.44 90 MET A O 1
ATOM 676 N N . ILE A 1 91 ? -9.498 6.805 13.187 1.00 94.56 91 ILE A N 1
ATOM 677 C CA . ILE A 1 91 ? -10.646 6.866 14.101 1.00 94.56 91 ILE A CA 1
ATOM 678 C C . ILE A 1 91 ? -11.469 8.120 13.828 1.00 94.56 91 ILE A C 1
ATOM 680 O O . ILE A 1 91 ? -12.675 8.006 13.628 1.00 94.56 91 ILE A O 1
ATOM 684 N N . GLU A 1 92 ? -10.840 9.293 13.780 1.00 95.50 92 GLU A N 1
ATOM 685 C CA . GLU A 1 92 ? -11.531 10.560 13.531 1.00 95.50 92 GLU A CA 1
ATOM 686 C C . GLU A 1 92 ? -12.217 10.563 12.158 1.00 95.50 92 GLU A C 1
ATOM 688 O O . GLU A 1 92 ? -13.416 10.827 12.064 1.00 95.50 92 GLU A O 1
ATOM 693 N N . THR A 1 93 ? -11.483 10.186 11.107 1.00 96.31 93 THR A N 1
ATOM 694 C CA . THR A 1 93 ? -11.988 10.197 9.725 1.00 96.31 93 THR A CA 1
ATOM 695 C C . THR A 1 93 ? -13.149 9.220 9.542 1.00 96.31 93 THR A C 1
ATOM 697 O O . THR A 1 93 ? -14.205 9.601 9.046 1.00 96.31 93 THR A O 1
ATOM 700 N N . ILE A 1 94 ? -12.990 7.969 9.983 1.00 97.56 94 ILE A N 1
ATOM 701 C CA . ILE A 1 94 ? -13.988 6.911 9.774 1.00 97.56 94 ILE A CA 1
ATOM 702 C C . ILE A 1 94 ? -15.192 7.104 10.705 1.00 97.56 94 ILE A C 1
ATOM 704 O O . ILE A 1 94 ? -16.311 6.732 10.356 1.00 97.56 94 ILE A O 1
ATOM 708 N N . SER A 1 95 ? -15.014 7.725 11.875 1.00 97.50 95 SER A N 1
ATOM 709 C CA . SER A 1 95 ? -16.145 8.094 12.739 1.00 97.50 95 SER A CA 1
ATOM 710 C C . SER A 1 95 ? -16.997 9.214 12.139 1.00 97.50 95 SER A C 1
ATOM 712 O O . SER A 1 95 ? -18.196 9.259 12.410 1.00 97.50 95 SER A O 1
ATOM 714 N N . ALA A 1 96 ? -16.409 10.098 11.326 1.00 97.69 96 ALA A N 1
ATOM 715 C CA . ALA A 1 96 ? -17.111 11.231 10.726 1.00 97.69 96 ALA A CA 1
ATOM 716 C C . ALA A 1 96 ? -18.095 10.824 9.616 1.00 97.69 96 ALA A C 1
ATOM 718 O O . ALA A 1 96 ? -19.062 11.547 9.368 1.00 97.69 96 ALA A O 1
ATOM 719 N N . GLY A 1 97 ? -17.892 9.677 8.962 1.00 97.50 97 GLY A N 1
ATOM 720 C CA . GLY A 1 97 ? -18.827 9.190 7.955 1.00 97.50 97 GLY A CA 1
ATOM 721 C C . GLY A 1 97 ? -18.298 8.051 7.084 1.00 97.50 97 GLY A C 1
ATOM 722 O O . GLY A 1 97 ? -17.206 7.527 7.328 1.00 97.50 97 GLY A O 1
ATOM 723 N N . PRO A 1 98 ? -19.085 7.663 6.063 1.00 98.12 98 PRO A N 1
ATOM 724 C CA . PRO A 1 98 ? -18.696 6.644 5.099 1.00 98.12 98 PRO A CA 1
ATOM 725 C C . PRO A 1 98 ? -17.341 6.959 4.454 1.00 98.12 98 PRO A C 1
ATOM 727 O O . PRO A 1 98 ? -17.105 8.080 4.004 1.00 98.12 98 PRO A O 1
ATOM 730 N N . THR A 1 99 ? -16.431 5.986 4.464 1.00 98.38 99 THR A N 1
ATOM 731 C CA . THR A 1 99 ? -15.029 6.170 4.074 1.00 98.38 99 THR A CA 1
ATOM 732 C C . THR A 1 99 ? -14.563 5.043 3.157 1.00 98.38 99 THR A C 1
ATOM 734 O O . THR A 1 99 ? -14.737 3.863 3.462 1.00 98.38 99 THR A O 1
ATOM 737 N N . VAL A 1 100 ? -13.892 5.408 2.064 1.00 98.56 100 VAL A N 1
ATOM 738 C CA . VAL A 1 100 ? -13.140 4.479 1.210 1.00 98.56 100 VAL A CA 1
ATOM 739 C C . VAL A 1 100 ? -11.673 4.493 1.622 1.00 98.56 100 VAL A C 1
ATOM 741 O O . VAL A 1 100 ? -11.074 5.557 1.787 1.00 98.56 100 VAL A O 1
ATOM 744 N N . VAL A 1 101 ? -11.079 3.311 1.769 1.00 98.25 101 VAL A N 1
ATOM 745 C CA . VAL A 1 101 ? -9.709 3.150 2.267 1.00 98.25 101 VAL A CA 1
ATOM 746 C C . VAL A 1 101 ? -8.804 2.608 1.166 1.00 98.25 101 VAL A C 1
ATOM 748 O O . VAL A 1 101 ? -9.132 1.622 0.514 1.00 98.25 101 VAL A O 1
ATOM 751 N N . PHE A 1 102 ? -7.635 3.224 0.988 1.00 98.25 102 PHE A N 1
ATOM 752 C CA . PHE A 1 102 ? -6.575 2.738 0.103 1.00 98.25 102 PHE A CA 1
ATOM 753 C C . PHE A 1 102 ? -5.370 2.293 0.936 1.00 98.25 102 PHE A C 1
ATOM 755 O O . PHE A 1 102 ? -4.781 3.093 1.662 1.00 98.25 102 PHE A O 1
ATOM 762 N N . LEU A 1 103 ? -4.990 1.024 0.816 1.00 97.31 103 LEU A N 1
ATOM 763 C CA . LEU A 1 103 ? -3.844 0.413 1.485 1.00 97.31 103 LEU A CA 1
ATOM 764 C C . LEU A 1 103 ? -2.765 0.117 0.438 1.00 97.31 103 LEU A C 1
ATOM 766 O O . LEU A 1 103 ? -2.923 -0.776 -0.389 1.00 97.31 103 LEU A O 1
ATOM 770 N N . ILE A 1 104 ? -1.680 0.893 0.458 1.00 95.44 104 ILE A N 1
ATOM 771 C CA . ILE A 1 104 ? -0.573 0.843 -0.524 1.00 95.44 104 ILE A CA 1
ATOM 772 C C . ILE A 1 104 ? 0.786 0.527 0.128 1.00 95.44 104 ILE A C 1
ATOM 774 O O . ILE A 1 104 ? 1.840 0.907 -0.372 1.00 95.44 104 ILE A O 1
ATOM 778 N N . GLY A 1 105 ? 0.741 -0.128 1.283 1.00 91.38 105 GLY A N 1
ATOM 779 C CA . GLY A 1 105 ? 1.885 -0.576 2.074 1.00 91.38 105 GLY A CA 1
ATOM 780 C C . GLY A 1 105 ? 1.466 -1.775 2.924 1.00 91.38 105 GLY A C 1
ATOM 781 O O . GLY A 1 105 ? 0.407 -2.353 2.672 1.00 91.38 105 GLY A O 1
ATOM 782 N N . SER A 1 106 ? 2.235 -2.124 3.961 1.00 90.81 106 SER A N 1
ATOM 783 C CA . SER A 1 106 ? 1.800 -3.161 4.905 1.00 90.81 106 SER A CA 1
ATOM 784 C C . SER A 1 106 ? 0.479 -2.779 5.586 1.00 90.81 106 SER A C 1
ATOM 786 O O . SER A 1 106 ? 0.207 -1.616 5.898 1.00 90.81 106 SER A O 1
ATOM 788 N N . LEU A 1 107 ? -0.367 -3.780 5.827 1.00 94.31 107 LEU A N 1
ATOM 789 C CA . LEU A 1 107 ? -1.753 -3.574 6.260 1.00 94.31 107 LEU A CA 1
ATOM 790 C C . LEU A 1 107 ? -1.881 -3.369 7.782 1.00 94.31 107 LEU A C 1
ATOM 792 O O . LEU A 1 107 ? -2.984 -3.225 8.308 1.00 94.31 107 LEU A O 1
ATOM 796 N N . THR A 1 108 ? -0.752 -3.320 8.489 1.00 90.88 108 THR A N 1
ATOM 797 C CA . THR A 1 108 ? -0.627 -3.309 9.951 1.00 90.88 108 THR A CA 1
ATOM 798 C C . THR A 1 108 ? -1.469 -2.230 10.623 1.00 90.88 108 THR A C 1
ATOM 800 O O . THR A 1 108 ? -2.230 -2.523 11.542 1.00 90.88 108 THR A O 1
ATOM 803 N N . ASN A 1 109 ? -1.373 -0.977 10.160 1.00 91.62 109 ASN A N 1
ATOM 804 C CA . ASN A 1 109 ? -2.130 0.126 10.757 1.00 91.62 109 ASN A CA 1
ATOM 805 C C . ASN A 1 109 ? -3.639 -0.133 10.676 1.00 91.62 109 ASN A C 1
ATOM 807 O O . ASN A 1 109 ? -4.347 0.025 11.669 1.00 91.62 109 ASN A O 1
ATOM 811 N N . PHE A 1 110 ? -4.129 -0.563 9.515 1.00 94.50 110 PHE A N 1
ATOM 812 C CA . PHE A 1 110 ? -5.558 -0.768 9.319 1.00 94.50 110 PHE A CA 1
ATOM 813 C C . PHE A 1 110 ? -6.071 -2.015 10.053 1.00 94.50 110 PHE A C 1
ATOM 815 O O . PHE A 1 110 ? -7.156 -1.985 10.626 1.00 94.50 110 PHE A O 1
ATOM 822 N N . ALA A 1 111 ? -5.270 -3.081 10.136 1.00 94.00 111 ALA A N 1
ATOM 823 C CA . ALA A 1 111 ? -5.598 -4.247 10.955 1.00 94.00 111 ALA A CA 1
ATOM 824 C C . ALA A 1 111 ? -5.733 -3.885 12.444 1.00 94.00 111 ALA A C 1
ATOM 826 O O . ALA A 1 111 ? -6.727 -4.239 13.076 1.00 94.00 111 ALA A O 1
ATOM 827 N N . LEU A 1 112 ? -4.782 -3.119 12.995 1.00 91.44 112 LEU A N 1
ATOM 828 C CA . LEU A 1 112 ? -4.862 -2.617 14.373 1.00 91.44 112 LEU A CA 1
ATOM 829 C C . LEU A 1 112 ? -6.112 -1.755 14.593 1.00 91.44 112 LEU A C 1
ATOM 831 O O . LEU A 1 112 ? -6.770 -1.890 15.626 1.00 91.44 112 LEU A O 1
ATOM 835 N N . PHE A 1 113 ? -6.475 -0.919 13.616 1.00 93.62 113 PHE A N 1
ATOM 836 C CA . PHE A 1 113 ? -7.696 -0.116 13.664 1.00 93.62 113 PHE A CA 1
ATOM 837 C C . PHE A 1 113 ? -8.947 -0.995 13.753 1.00 93.62 113 PHE A C 1
ATOM 839 O O . PHE A 1 113 ? -9.765 -0.794 14.647 1.00 93.62 113 PHE A O 1
ATOM 846 N N . LEU A 1 114 ? -9.078 -1.994 12.876 1.00 94.94 114 LEU A N 1
ATOM 847 C CA . LEU A 1 114 ? -10.234 -2.894 12.860 1.00 94.94 114 LEU A CA 1
ATOM 848 C C . LEU A 1 114 ? -10.365 -3.696 14.159 1.00 94.94 114 LEU A C 1
ATOM 850 O O . LEU A 1 114 ? -11.475 -3.887 14.653 1.00 94.94 114 LEU A O 1
ATOM 854 N N . LEU A 1 115 ? -9.240 -4.138 14.724 1.00 91.88 115 LEU A N 1
ATOM 855 C CA . LEU A 1 115 ? -9.218 -4.909 15.965 1.00 91.88 115 LEU A CA 1
ATOM 856 C C . LEU A 1 115 ? -9.558 -4.061 17.194 1.00 91.88 115 LEU A C 1
ATOM 858 O O . LEU A 1 115 ? -10.269 -4.525 18.081 1.00 91.88 115 LEU A O 1
ATOM 862 N N . SER A 1 116 ? -9.069 -2.822 17.249 1.00 91.62 116 SER A N 1
ATOM 863 C CA . SER A 1 116 ? -9.322 -1.912 18.374 1.00 91.62 116 SER A CA 1
ATOM 864 C C . SER A 1 116 ? -10.661 -1.174 18.270 1.00 91.62 116 SER A C 1
ATOM 866 O O . SER A 1 116 ? -11.242 -0.811 19.292 1.00 91.62 116 SER A O 1
ATOM 868 N N . ASN A 1 117 ? -11.191 -0.990 17.057 1.00 94.25 117 ASN A N 1
ATOM 869 C CA . ASN A 1 117 ? -12.419 -0.241 16.783 1.00 94.25 117 ASN A CA 1
ATOM 870 C C . ASN A 1 117 ? -13.408 -1.027 15.896 1.00 94.25 117 ASN A C 1
ATOM 872 O O . ASN A 1 117 ? -13.872 -0.511 14.873 1.00 94.25 117 ASN A O 1
ATOM 876 N N . PRO A 1 118 ? -13.818 -2.252 16.279 1.00 95.44 118 PRO A N 1
ATOM 877 C CA . PRO A 1 118 ? -14.638 -3.116 15.421 1.00 95.44 118 PRO A CA 1
ATOM 878 C C . PRO A 1 118 ? -15.999 -2.500 15.059 1.00 95.44 118 PRO A C 1
ATOM 880 O O . PRO A 1 118 ? -16.548 -2.761 13.991 1.00 95.44 118 PRO A O 1
ATOM 883 N N . HIS A 1 119 ? -16.537 -1.630 15.919 1.00 96.25 119 HIS A N 1
ATOM 884 C CA . HIS A 1 119 ? -17.803 -0.930 15.697 1.00 96.25 119 HIS A CA 1
ATOM 885 C C . HIS A 1 119 ? -17.746 0.121 14.571 1.00 96.25 119 HIS A C 1
ATOM 887 O O . HIS A 1 119 ? -18.797 0.478 14.036 1.00 96.25 119 HIS A O 1
ATOM 893 N N . LEU A 1 120 ? -16.551 0.602 14.200 1.00 97.12 120 LEU A N 1
ATOM 894 C CA . LEU A 1 120 ? -16.347 1.571 13.116 1.00 97.12 120 LEU A CA 1
ATOM 895 C C . LEU A 1 120 ? -16.208 0.910 11.739 1.00 97.12 120 LEU A C 1
ATOM 897 O O . LEU A 1 120 ? -16.345 1.594 10.729 1.00 97.12 120 LEU A O 1
ATOM 901 N N . LYS A 1 121 ? -16.032 -0.419 11.678 1.00 96.50 121 LYS A N 1
ATOM 902 C CA . LYS A 1 121 ? -15.987 -1.202 10.428 1.00 96.50 121 LYS A CA 1
ATOM 903 C C . LYS A 1 121 ? -17.161 -0.881 9.494 1.00 96.50 121 LYS A C 1
ATOM 905 O O . LYS A 1 121 ? -16.980 -0.793 8.289 1.00 96.50 121 LYS A O 1
ATOM 910 N N . LYS A 1 122 ? -18.355 -0.660 10.058 1.00 97.50 122 LYS A N 1
ATOM 911 C CA . LYS A 1 122 ? -19.594 -0.352 9.316 1.00 97.50 122 LYS A CA 1
ATOM 912 C C . LYS A 1 122 ? -19.547 0.957 8.515 1.00 97.50 122 LYS A C 1
ATOM 914 O O . LYS A 1 122 ? -20.363 1.135 7.621 1.00 97.50 122 LYS A O 1
ATOM 919 N N . ASN A 1 123 ? -18.638 1.869 8.862 1.00 98.38 123 ASN A N 1
ATOM 920 C CA . ASN A 1 123 ? -18.457 3.136 8.159 1.00 98.38 123 ASN A CA 1
ATOM 921 C C . ASN A 1 123 ? -17.435 3.009 7.018 1.00 98.38 123 ASN A C 1
ATOM 923 O O . ASN A 1 123 ? -17.214 3.972 6.291 1.00 98.38 123 ASN A O 1
ATOM 927 N N . VAL A 1 124 ? -16.791 1.851 6.850 1.00 98.44 124 VAL A N 1
ATOM 928 C CA . VAL A 1 124 ? -15.867 1.614 5.741 1.00 98.44 124 VAL A CA 1
ATOM 929 C C . VAL A 1 124 ? -16.654 1.030 4.575 1.00 98.44 124 VAL A C 1
ATOM 931 O O . VAL A 1 124 ? -17.151 -0.091 4.656 1.00 98.44 124 VAL A O 1
ATOM 934 N N . GLU A 1 125 ? -16.779 1.794 3.494 1.00 98.38 125 GLU A N 1
ATOM 935 C CA . GLU A 1 125 ? -17.568 1.393 2.324 1.00 98.38 125 GLU A CA 1
ATOM 936 C C . GLU A 1 125 ? -16.828 0.368 1.469 1.00 98.38 125 GLU A C 1
ATOM 938 O O . GLU A 1 125 ? -17.424 -0.585 0.971 1.00 98.38 125 GLU A O 1
ATOM 943 N N . HIS A 1 126 ? -15.522 0.577 1.289 1.00 98.75 126 HIS A N 1
ATOM 944 C CA . HIS A 1 126 ? -14.686 -0.253 0.430 1.00 98.75 126 HIS A CA 1
ATOM 945 C C . HIS A 1 126 ? -13.211 -0.111 0.800 1.00 98.75 126 HIS A C 1
ATOM 947 O O . HIS A 1 126 ? -12.759 0.977 1.171 1.00 98.75 126 HIS A O 1
ATOM 953 N N . ILE A 1 127 ? -12.444 -1.187 0.635 1.00 98.62 127 ILE A N 1
ATOM 954 C CA . ILE A 1 127 ? -10.986 -1.184 0.795 1.00 98.62 127 ILE A CA 1
ATOM 955 C C . ILE A 1 127 ? -10.325 -1.559 -0.533 1.00 98.62 127 ILE A C 1
ATOM 957 O O . ILE A 1 127 ? -10.603 -2.606 -1.114 1.00 98.62 127 ILE A O 1
ATOM 961 N N . TYR A 1 128 ? -9.408 -0.721 -0.999 1.00 98.62 128 TYR A N 1
ATOM 962 C CA . TYR A 1 128 ? -8.520 -1.012 -2.119 1.00 98.62 128 TYR A CA 1
ATOM 963 C C . TYR A 1 128 ? -7.139 -1.358 -1.580 1.00 98.62 128 TYR A C 1
ATOM 965 O O . TYR A 1 128 ? -6.540 -0.559 -0.864 1.00 98.62 128 TYR A O 1
ATOM 973 N N . ILE A 1 129 ? -6.627 -2.536 -1.921 1.00 98.12 129 ILE A N 1
ATOM 974 C CA . ILE A 1 129 ? -5.350 -3.043 -1.412 1.00 98.12 129 ILE A CA 1
ATOM 975 C C . ILE A 1 129 ? -4.400 -3.219 -2.588 1.00 98.12 129 ILE A C 1
ATOM 977 O O . ILE A 1 129 ? -4.675 -4.040 -3.455 1.00 98.12 129 ILE A O 1
ATOM 981 N N . MET A 1 130 ? -3.275 -2.505 -2.616 1.00 97.00 130 MET A N 1
ATOM 982 C CA . MET A 1 130 ? -2.160 -2.879 -3.486 1.00 97.00 130 MET A CA 1
ATOM 983 C C . MET A 1 130 ? -1.291 -3.892 -2.747 1.00 97.00 130 MET A C 1
ATOM 985 O O . MET A 1 130 ? -0.632 -3.562 -1.759 1.00 97.00 130 MET A O 1
ATOM 989 N N . GLY A 1 131 ? -1.316 -5.132 -3.220 1.00 94.06 131 GLY A N 1
ATOM 990 C CA . GLY A 1 131 ? -0.519 -6.206 -2.651 1.00 94.06 131 GLY A CA 1
ATOM 991 C C . GLY A 1 131 ? -0.973 -7.587 -3.103 1.00 94.06 131 GLY A C 1
ATOM 992 O O . GLY A 1 131 ? -2.066 -7.766 -3.641 1.00 94.06 131 GLY A O 1
ATOM 993 N N . GLY A 1 132 ? -0.121 -8.575 -2.861 1.00 91.12 132 GLY A N 1
ATOM 994 C CA . GLY A 1 132 ? -0.359 -9.972 -3.221 1.00 91.12 132 GLY A CA 1
ATOM 995 C C . GLY A 1 132 ? -0.083 -10.316 -4.690 1.00 91.12 132 GLY A C 1
ATOM 996 O O . GLY A 1 132 ? 0.232 -9.464 -5.519 1.00 91.12 132 GLY A O 1
ATOM 997 N N . GLY A 1 133 ? -0.223 -11.604 -5.005 1.00 88.00 133 GLY A N 1
ATOM 998 C CA . GLY A 1 133 ? -0.166 -12.169 -6.354 1.00 88.00 133 GLY A CA 1
ATOM 999 C C . GLY A 1 133 ? -1.117 -13.364 -6.439 1.00 88.00 133 GLY A C 1
ATOM 1000 O O . GLY A 1 133 ? -0.997 -14.299 -5.652 1.00 88.00 133 GLY A O 1
ATOM 1001 N N . ILE A 1 134 ? -2.089 -13.317 -7.348 1.00 84.19 134 ILE A N 1
ATOM 1002 C CA . ILE A 1 134 ? -3.189 -14.286 -7.457 1.00 84.19 134 ILE A CA 1
ATOM 1003 C C . ILE A 1 134 ? -2.819 -15.448 -8.378 1.00 84.19 134 ILE A C 1
ATOM 1005 O O . ILE A 1 134 ? -3.092 -16.601 -8.048 1.00 84.19 134 ILE A O 1
ATOM 1009 N N . ARG A 1 135 ? -2.196 -15.179 -9.533 1.00 74.69 135 ARG A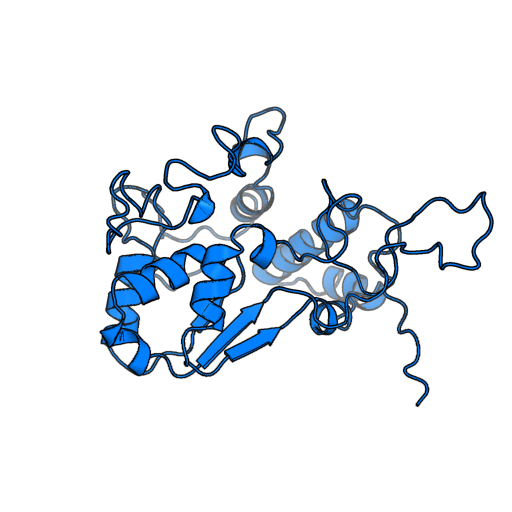 N 1
ATOM 1010 C CA . ARG A 1 135 ? -1.815 -16.220 -10.505 1.00 74.69 135 ARG A CA 1
ATOM 1011 C C . ARG A 1 135 ? -0.354 -16.625 -10.369 1.00 74.69 135 ARG A C 1
ATOM 1013 O O . ARG A 1 135 ? 0.205 -17.159 -11.318 1.00 74.69 135 ARG A O 1
ATOM 1020 N N . SER A 1 136 ? 0.240 -16.421 -9.193 1.00 66.56 136 SER A N 1
ATOM 1021 C CA . SER A 1 136 ? 1.621 -16.801 -8.899 1.00 66.56 136 SER A CA 1
ATOM 1022 C C . SER A 1 136 ? 1.787 -18.328 -8.977 1.00 66.56 136 SER A C 1
ATOM 1024 O O . SER A 1 136 ? 1.590 -19.038 -7.993 1.00 66.56 136 SER A O 1
ATOM 1026 N N . LYS A 1 137 ? 2.012 -18.858 -10.185 1.00 58.22 137 LYS A N 1
ATOM 1027 C CA . LYS A 1 137 ? 1.916 -20.294 -10.509 1.00 58.22 137 LYS A CA 1
ATOM 1028 C C . LYS A 1 137 ? 3.258 -20.929 -10.859 1.00 58.22 137 LYS A C 1
ATOM 1030 O O . LYS A 1 137 ? 3.324 -22.154 -10.903 1.00 58.22 137 LYS A O 1
ATOM 1035 N N . ASN A 1 138 ? 4.312 -20.143 -11.100 1.00 55.56 138 ASN A N 1
ATOM 1036 C CA . ASN A 1 138 ? 5.609 -20.685 -11.513 1.00 55.56 138 ASN A CA 1
ATOM 1037 C C . ASN A 1 138 ? 6.767 -20.250 -10.589 1.00 55.56 138 ASN A C 1
ATOM 1039 O O . ASN A 1 138 ? 7.496 -19.308 -10.901 1.00 55.56 138 ASN A O 1
ATOM 1043 N N . PRO A 1 139 ? 6.987 -20.958 -9.467 1.00 52.72 139 PRO A N 1
ATOM 1044 C CA . PRO A 1 139 ? 8.058 -20.656 -8.515 1.00 52.72 139 PRO A CA 1
ATOM 1045 C C . PRO A 1 139 ? 9.472 -20.944 -9.042 1.00 52.72 139 PRO A C 1
ATOM 1047 O O . PRO A 1 139 ? 10.439 -20.413 -8.501 1.00 52.72 139 PRO A O 1
ATOM 1050 N N . LYS A 1 140 ? 9.619 -21.792 -10.073 1.00 52.03 140 LYS A N 1
ATOM 1051 C CA . LYS A 1 140 ? 10.927 -22.169 -10.646 1.00 52.03 140 LYS A CA 1
ATOM 1052 C C . LYS A 1 140 ? 11.441 -21.162 -11.678 1.00 52.03 140 LYS A C 1
ATOM 1054 O O . LYS A 1 140 ? 12.540 -21.319 -12.214 1.00 52.03 140 LYS A O 1
ATOM 1059 N N . GLY A 1 141 ? 10.657 -20.123 -11.955 1.00 58.91 141 GLY A N 1
ATOM 1060 C CA . GLY A 1 141 ? 11.004 -19.088 -12.909 1.00 58.91 141 GLY A CA 1
ATOM 1061 C C . GLY A 1 141 ? 11.264 -19.644 -14.305 1.00 58.91 141 GLY A C 1
ATOM 1062 O O . GLY A 1 141 ? 10.416 -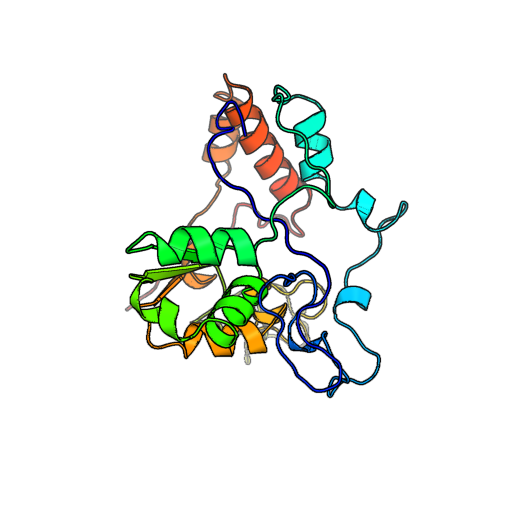20.332 -14.873 1.00 58.91 141 GLY A O 1
ATOM 1063 N N . CYS A 1 142 ? 12.438 -19.349 -14.869 1.00 58.72 142 CYS A N 1
ATOM 1064 C CA . CYS A 1 142 ? 12.757 -19.657 -16.274 1.00 58.72 142 CYS A CA 1
ATOM 1065 C C . CYS A 1 142 ? 13.139 -21.118 -16.521 1.00 58.72 142 CYS A C 1
ATOM 1067 O O . CYS A 1 142 ? 13.508 -21.470 -17.639 1.00 58.72 142 CYS A O 1
ATOM 1069 N N . CYS A 1 143 ? 13.053 -21.956 -15.489 1.00 63.84 143 CYS A N 1
ATOM 1070 C CA . CYS A 1 143 ? 13.372 -23.373 -15.550 1.00 63.84 143 CYS A CA 1
ATOM 1071 C C . CYS A 1 143 ? 12.111 -24.201 -15.255 1.00 63.84 143 CYS A C 1
ATOM 1073 O O . CYS A 1 143 ? 11.941 -24.659 -14.122 1.00 63.84 143 CYS A O 1
ATOM 1075 N N . PRO A 1 144 ? 11.199 -24.361 -16.232 1.00 65.38 144 PRO A N 1
ATOM 1076 C CA . PRO A 1 144 ? 10.071 -25.286 -16.108 1.00 65.38 144 PRO A CA 1
ATOM 1077 C C . PRO A 1 144 ? 10.547 -26.738 -15.899 1.00 65.38 144 PRO A C 1
ATOM 1079 O O . PRO A 1 144 ? 11.737 -27.035 -15.994 1.00 65.38 144 PRO A O 1
ATOM 1082 N N . ASP A 1 145 ? 9.631 -27.651 -15.560 1.00 63.62 145 ASP A N 1
ATOM 1083 C CA . ASP A 1 145 ? 9.965 -29.038 -15.179 1.00 63.62 145 ASP A CA 1
ATOM 1084 C C . ASP A 1 145 ? 10.697 -29.842 -16.274 1.00 63.62 145 ASP A C 1
ATOM 1086 O O . ASP A 1 145 ? 11.353 -30.838 -15.978 1.00 63.62 145 ASP A O 1
ATOM 1090 N N . ASP A 1 146 ? 10.621 -29.391 -17.523 1.00 69.88 146 ASP A N 1
ATOM 1091 C CA . ASP A 1 146 ? 11.288 -29.924 -18.711 1.00 69.88 146 ASP A CA 1
ATOM 1092 C C . ASP A 1 146 ? 12.602 -29.197 -19.072 1.00 69.88 146 ASP A C 1
ATOM 1094 O O . ASP A 1 146 ? 13.220 -29.492 -20.098 1.00 69.88 146 ASP A O 1
ATOM 1098 N N . ALA A 1 147 ? 13.062 -28.253 -18.246 1.00 67.69 147 ALA A N 1
ATOM 1099 C CA . ALA A 1 147 ? 14.278 -27.490 -18.503 1.00 67.69 147 ALA A CA 1
ATOM 1100 C C . ALA A 1 147 ? 15.561 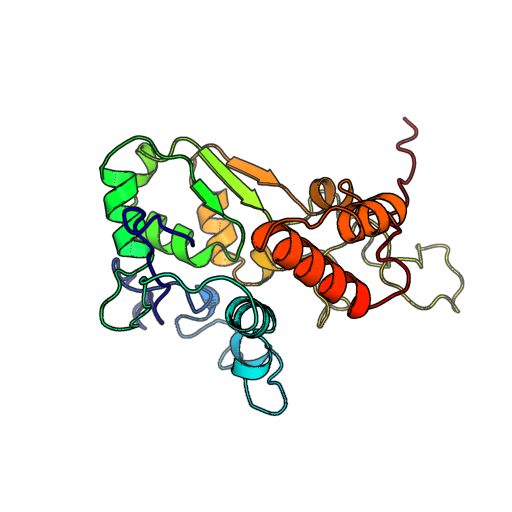-28.325 -18.341 1.00 67.69 147 ALA A C 1
ATOM 1102 O O . ALA A 1 147 ? 15.654 -29.246 -17.529 1.00 67.69 147 ALA A O 1
ATOM 1103 N N . SER A 1 148 ? 16.599 -27.949 -19.099 1.00 74.62 148 SER A N 1
ATOM 1104 C CA . SER A 1 148 ? 17.937 -28.548 -19.006 1.00 74.62 148 SER A CA 1
ATOM 1105 C C . SER A 1 148 ? 18.465 -28.539 -17.559 1.00 74.62 148 SER A C 1
ATOM 1107 O O . SER A 1 148 ? 18.297 -27.528 -16.873 1.00 74.62 148 SER A O 1
ATOM 1109 N N . PRO A 1 149 ? 19.224 -29.563 -17.116 1.00 72.19 149 PRO A N 1
ATOM 1110 C CA . PRO A 1 149 ? 19.926 -29.555 -15.825 1.00 72.19 149 PRO A CA 1
ATOM 1111 C C . PRO A 1 149 ? 20.884 -28.367 -15.639 1.00 72.19 149 PRO A C 1
ATOM 1113 O O . PRO A 1 149 ? 21.284 -28.054 -14.523 1.00 72.19 149 PRO A O 1
ATOM 1116 N N . SER A 1 150 ? 21.274 -27.706 -16.735 1.00 74.75 150 SER A N 1
ATOM 1117 C CA . SER A 1 150 ? 22.104 -26.498 -16.735 1.00 74.75 150 SER A CA 1
ATOM 1118 C C . SER A 1 150 ? 21.312 -25.196 -16.557 1.00 74.75 150 SER A C 1
ATOM 1120 O O . SER A 1 150 ? 21.913 -24.121 -16.564 1.00 74.75 150 SER A O 1
ATOM 1122 N N . CYS A 1 151 ? 19.981 -25.261 -16.469 1.00 66.81 151 CYS A N 1
ATOM 1123 C CA . CYS A 1 151 ? 19.130 -24.090 -16.319 1.00 66.81 151 CYS A CA 1
ATOM 1124 C C . CYS A 1 151 ? 19.330 -23.482 -14.930 1.00 66.81 151 CYS A C 1
ATOM 1126 O O . CYS A 1 151 ? 19.086 -24.123 -13.910 1.00 66.81 151 CYS A O 1
ATOM 1128 N N . GLN A 1 152 ? 19.801 -22.238 -14.897 1.00 61.50 152 GLN A N 1
ATOM 1129 C CA . GLN A 1 152 ? 19.928 -21.479 -13.661 1.00 61.50 152 GLN A CA 1
ATOM 1130 C C . GLN A 1 152 ? 18.582 -20.807 -13.376 1.00 61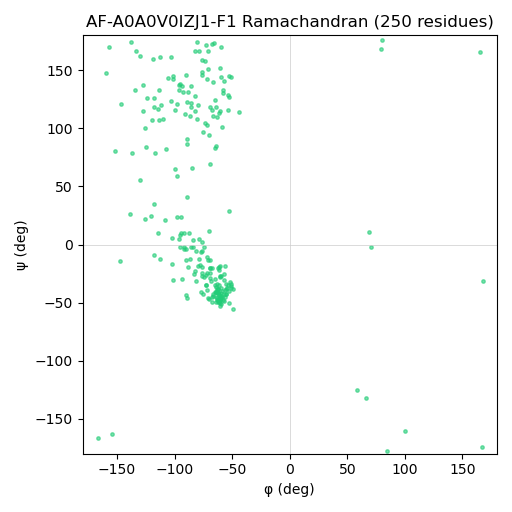.50 152 GLN A C 1
ATOM 1132 O O . GLN A 1 152 ? 18.123 -20.042 -14.230 1.00 61.50 152 GLN A O 1
ATOM 1137 N N . PRO A 1 153 ? 17.938 -21.068 -12.221 1.00 58.09 153 PRO A N 1
ATOM 1138 C CA . PRO A 1 153 ? 16.694 -20.407 -11.855 1.00 58.09 153 PRO A CA 1
ATOM 1139 C C . PRO A 1 153 ? 16.862 -18.888 -11.926 1.00 58.09 153 PRO A C 1
ATOM 1141 O O . PRO A 1 153 ? 17.660 -18.299 -11.199 1.00 58.09 153 PRO A O 1
ATOM 1144 N N . GLN A 1 154 ? 16.122 -18.260 -12.836 1.00 56.78 154 GLN A N 1
ATOM 1145 C CA . GLN A 1 154 ? 16.062 -16.811 -12.985 1.00 56.78 154 GLN A CA 1
ATOM 1146 C C . GLN A 1 154 ? 14.678 -16.291 -12.617 1.00 56.78 154 GLN A C 1
ATOM 1148 O O . GLN A 1 154 ? 13.678 -17.006 -12.598 1.00 56.78 154 GLN A O 1
ATOM 1153 N N . GLN A 1 155 ? 14.656 -14.998 -12.346 1.00 54.66 155 GLN A N 1
ATOM 1154 C CA . GLN A 1 155 ? 13.530 -14.190 -11.927 1.00 54.66 155 GLN A CA 1
ATOM 1155 C C . GLN A 1 155 ? 12.463 -13.996 -13.043 1.00 54.66 155 GLN A C 1
ATOM 1157 O O . GLN A 1 155 ? 12.293 -12.884 -13.527 1.00 54.66 155 GLN A O 1
ATOM 1162 N N . CYS A 1 156 ? 11.707 -15.024 -13.460 1.00 56.31 156 CYS A N 1
ATOM 1163 C CA . CYS A 1 156 ? 10.637 -14.863 -14.474 1.00 56.31 156 CYS A CA 1
ATOM 1164 C C . CYS A 1 156 ? 9.326 -15.628 -14.176 1.00 56.31 156 CYS A C 1
ATOM 1166 O O . CYS A 1 156 ? 9.250 -16.354 -13.192 1.00 56.31 156 CYS A O 1
ATOM 1168 N N . GLY A 1 157 ? 8.281 -15.424 -14.993 1.00 62.34 157 GLY A N 1
ATOM 1169 C CA . GLY A 1 157 ? 6.922 -15.959 -14.779 1.00 62.34 157 GLY A CA 1
ATOM 1170 C C . GLY A 1 157 ? 6.042 -15.109 -13.847 1.00 62.34 157 GLY A C 1
ATOM 1171 O O . GLY A 1 157 ? 6.467 -14.055 -13.373 1.00 62.34 157 GLY A O 1
ATOM 1172 N N . ASP A 1 158 ? 4.815 -15.572 -13.582 1.00 65.56 158 ASP A N 1
ATOM 1173 C CA . ASP A 1 158 ? 3.929 -14.992 -12.563 1.00 65.56 158 ASP A CA 1
ATOM 1174 C C . ASP A 1 158 ? 4.440 -15.421 -11.180 1.00 65.56 158 ASP A C 1
ATOM 1176 O O . ASP A 1 158 ? 4.189 -16.545 -10.740 1.00 65.56 158 ASP A O 1
ATOM 1180 N N . ARG A 1 159 ? 5.215 -14.555 -10.526 1.00 71.25 159 ARG A N 1
ATOM 1181 C CA . ARG A 1 159 ? 5.861 -14.810 -9.230 1.00 71.25 159 ARG A CA 1
ATOM 1182 C C . ARG A 1 159 ? 5.667 -13.643 -8.264 1.00 71.25 159 ARG A C 1
ATOM 1184 O O . ARG A 1 159 ? 5.293 -12.541 -8.665 1.00 71.25 159 ARG A O 1
ATOM 1191 N N . GLY A 1 160 ? 5.961 -13.894 -6.993 1.00 79.31 160 GLY A N 1
ATOM 1192 C CA . GLY A 1 160 ? 6.108 -12.870 -5.965 1.00 79.31 160 GLY A CA 1
ATOM 1193 C C . GLY A 1 160 ? 7.305 -11.949 -6.214 1.00 79.31 160 GLY A C 1
ATOM 1194 O O . GLY A 1 160 ? 8.111 -12.177 -7.117 1.00 79.31 160 GLY A O 1
ATOM 1195 N N . ASN A 1 161 ? 7.445 -10.902 -5.402 1.00 80.06 161 ASN A N 1
ATOM 1196 C CA . ASN A 1 161 ? 8.486 -9.888 -5.591 1.00 80.06 161 ASN A CA 1
ATOM 1197 C C . ASN A 1 161 ? 9.538 -9.835 -4.471 1.00 80.06 161 ASN A C 1
ATOM 1199 O O . ASN A 1 161 ? 10.370 -8.936 -4.502 1.00 80.06 161 ASN A O 1
ATOM 1203 N N . LEU A 1 162 ? 9.579 -10.799 -3.539 1.00 78.06 162 LEU A N 1
ATOM 1204 C CA . LEU A 1 162 ? 10.604 -10.839 -2.484 1.00 78.06 162 LEU A CA 1
ATOM 1205 C C . LEU A 1 162 ? 12.025 -10.979 -3.060 1.00 78.06 162 LEU A C 1
ATOM 1207 O O . LEU A 1 162 ? 12.374 -12.017 -3.615 1.00 78.06 162 LEU A O 1
ATOM 1211 N N . PHE A 1 163 ? 12.872 -9.954 -2.912 1.00 65.19 163 PHE A N 1
ATOM 1212 C CA . PHE A 1 163 ? 14.223 -9.940 -3.498 1.00 65.19 163 PHE A CA 1
ATOM 1213 C C . PHE A 1 163 ? 15.280 -10.700 -2.675 1.00 65.19 163 PHE A C 1
ATOM 1215 O O . PHE A 1 163 ? 16.204 -11.256 -3.260 1.00 65.19 163 PHE A O 1
ATOM 1222 N N . THR A 1 164 ? 15.167 -10.750 -1.343 1.00 64.06 164 THR A N 1
ATOM 1223 C CA . THR A 1 164 ? 16.142 -11.428 -0.458 1.00 64.06 164 THR A CA 1
ATOM 1224 C C . THR A 1 164 ? 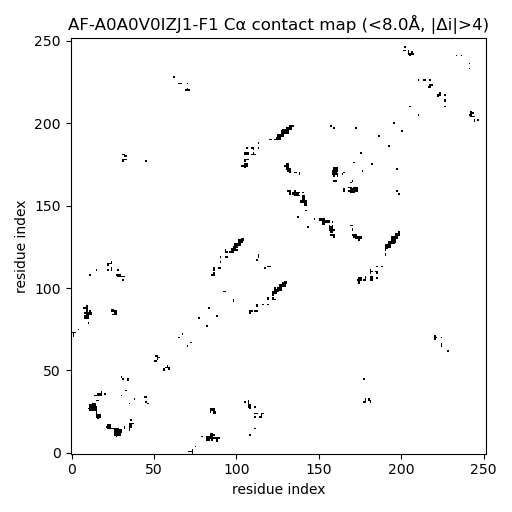15.856 -12.906 -0.225 1.00 64.06 164 THR A C 1
ATOM 1226 O O . THR A 1 164 ? 16.753 -13.624 0.203 1.00 64.06 164 THR A O 1
ATOM 1229 N N . ASP A 1 165 ? 14.625 -13.353 -0.473 1.00 64.12 165 ASP A N 1
ATOM 1230 C CA . ASP A 1 165 ? 14.144 -14.668 -0.029 1.00 64.12 165 ASP A CA 1
ATOM 1231 C C . ASP A 1 165 ? 13.298 -15.390 -1.094 1.00 64.12 165 ASP A C 1
ATOM 1233 O O . ASP A 1 165 ? 12.439 -16.222 -0.804 1.00 64.12 165 ASP A O 1
ATOM 1237 N N . PHE A 1 166 ? 13.545 -15.067 -2.368 1.00 65.94 166 PHE A N 1
ATOM 1238 C CA . PHE A 1 166 ? 12.838 -15.662 -3.506 1.00 65.94 166 PHE A CA 1
ATOM 1239 C C . PHE A 1 166 ? 12.947 -17.198 -3.544 1.00 65.94 166 PHE A C 1
ATOM 1241 O O . PHE A 1 166 ? 12.040 -17.865 -4.029 1.00 65.94 166 PHE A O 1
ATOM 1248 N N . THR A 1 167 ? 14.041 -17.777 -3.043 1.00 67.38 167 THR A N 1
ATOM 1249 C CA . THR A 1 167 ? 14.260 -19.231 -3.076 1.00 67.38 167 THR A CA 1
ATOM 1250 C C . THR A 1 167 ? 13.369 -19.992 -2.100 1.00 67.38 167 THR A C 1
ATOM 1252 O O . THR A 1 167 ? 12.957 -21.107 -2.416 1.00 67.38 167 THR A O 1
ATOM 1255 N N . SER A 1 168 ? 13.064 -19.420 -0.932 1.00 74.88 168 SER A N 1
ATOM 1256 C CA . SER A 1 168 ? 12.209 -20.067 0.068 1.00 74.88 168 SER A CA 1
ATOM 1257 C C . SER A 1 168 ? 10.741 -19.657 -0.073 1.00 74.88 168 SER A C 1
ATOM 1259 O O . SER A 1 168 ? 9.847 -20.460 0.198 1.00 74.88 168 SER A O 1
ATOM 1261 N N . ASN A 1 169 ? 10.484 -18.437 -0.560 1.00 77.12 169 ASN A N 1
ATOM 1262 C CA . ASN A 1 169 ? 9.144 -17.912 -0.772 1.00 77.12 169 ASN A CA 1
ATOM 1263 C C . ASN A 1 169 ? 9.026 -17.168 -2.117 1.00 77.12 169 ASN A C 1
ATOM 1265 O O . ASN A 1 169 ? 9.011 -15.935 -2.168 1.00 77.12 169 ASN A O 1
ATOM 1269 N N . PRO A 1 170 ? 8.887 -17.913 -3.226 1.00 75.88 170 PRO A N 1
ATOM 1270 C CA . PRO A 1 170 ? 8.804 -17.340 -4.568 1.00 75.88 170 PRO A CA 1
ATOM 1271 C C . PRO A 1 170 ? 7.437 -16.720 -4.887 1.00 75.88 170 PRO A C 1
ATOM 1273 O O . PRO A 1 170 ? 7.270 -16.143 -5.959 1.00 75.88 170 PRO A O 1
ATOM 1276 N N . TYR A 1 171 ? 6.446 -16.856 -4.002 1.00 81.38 171 TYR A N 1
ATOM 1277 C CA . TYR A 1 171 ? 5.055 -16.501 -4.294 1.00 81.38 171 TYR A CA 1
ATOM 1278 C C . TYR A 1 171 ? 4.629 -15.164 -3.707 1.00 81.38 171 TYR A C 1
ATOM 1280 O O . TYR A 1 171 ? 3.753 -14.505 -4.265 1.00 81.38 171 TYR A O 1
ATOM 1288 N N . ALA A 1 172 ? 5.209 -14.786 -2.570 1.00 85.44 172 ALA A N 1
ATOM 1289 C CA . ALA A 1 172 ? 4.710 -13.675 -1.786 1.00 85.44 172 ALA A CA 1
ATOM 1290 C C . ALA A 1 172 ? 5.066 -12.309 -2.384 1.00 85.44 172 ALA A C 1
ATOM 1292 O O . ALA A 1 172 ? 6.110 -12.098 -3.002 1.00 85.44 172 ALA A O 1
ATOM 1293 N N . GLU A 1 173 ? 4.168 -11.361 -2.157 1.00 90.38 173 GLU A N 1
ATOM 1294 C CA . GLU A 1 173 ? 4.370 -9.953 -2.465 1.00 90.38 173 GLU A CA 1
ATOM 1295 C C . GLU A 1 173 ? 4.733 -9.202 -1.176 1.00 90.38 173 GLU A C 1
ATOM 1297 O O . GLU A 1 173 ? 4.247 -9.553 -0.099 1.00 90.38 173 GLU A O 1
ATOM 1302 N N . PHE A 1 174 ? 5.593 -8.189 -1.285 1.00 88.12 174 PHE A N 1
ATOM 1303 C CA . PHE A 1 174 ? 6.145 -7.424 -0.172 1.00 88.12 174 PHE A CA 1
ATOM 1304 C C . PHE A 1 174 ? 5.117 -6.920 0.839 1.00 88.12 174 PHE A C 1
ATOM 1306 O O . PHE A 1 174 ? 5.263 -7.230 2.016 1.00 88.12 174 PHE A O 1
ATOM 1313 N N . ASN A 1 175 ? 4.090 -6.172 0.439 1.00 91.88 175 ASN A N 1
ATOM 1314 C CA . ASN A 1 175 ? 3.131 -5.583 1.380 1.00 91.88 175 ASN A CA 1
ATOM 1315 C C . ASN A 1 175 ? 2.402 -6.645 2.214 1.00 91.88 175 ASN A C 1
ATOM 1317 O O . ASN A 1 175 ? 2.179 -6.439 3.410 1.00 91.88 175 ASN A O 1
ATOM 1321 N N . ILE A 1 176 ? 2.070 -7.787 1.606 1.00 92.69 176 ILE A N 1
ATOM 1322 C CA . ILE A 1 176 ? 1.448 -8.921 2.304 1.00 92.69 176 ILE A CA 1
ATOM 1323 C C . ILE A 1 176 ? 2.469 -9.673 3.164 1.00 92.69 176 ILE A C 1
ATOM 1325 O O . ILE A 1 176 ? 2.175 -10.022 4.304 1.00 92.69 176 ILE A O 1
ATOM 1329 N N . PHE A 1 177 ? 3.676 -9.903 2.645 1.00 87.94 177 PHE A N 1
ATOM 1330 C CA . PHE A 1 177 ? 4.743 -10.615 3.350 1.00 87.94 177 PHE A CA 1
ATOM 1331 C C . PHE A 1 177 ? 5.246 -9.868 4.586 1.00 87.94 177 PHE A C 1
ATOM 1333 O O . PHE A 1 177 ? 5.587 -10.498 5.582 1.00 87.94 177 PHE A O 1
ATOM 1340 N N . MET A 1 178 ? 5.270 -8.535 4.526 1.00 84.62 178 MET A N 1
ATOM 1341 C CA . MET A 1 178 ? 5.664 -7.662 5.631 1.00 84.62 178 MET A CA 1
ATOM 1342 C C . MET A 1 178 ? 4.836 -7.926 6.889 1.00 84.62 178 MET A C 1
ATOM 1344 O O . MET A 1 178 ? 5.376 -7.866 7.988 1.00 84.62 178 MET A O 1
ATOM 1348 N N . ASP A 1 179 ? 3.535 -8.194 6.743 1.00 88.38 179 ASP A N 1
ATOM 1349 C CA . ASP A 1 179 ? 2.649 -8.501 7.866 1.00 88.38 179 ASP A CA 1
ATOM 1350 C C . ASP A 1 179 ? 1.482 -9.410 7.437 1.00 88.38 179 ASP A C 1
ATOM 1352 O O . ASP A 1 179 ? 0.357 -8.939 7.213 1.00 88.38 179 ASP A O 1
ATOM 1356 N N . PRO A 1 180 ? 1.721 -10.731 7.329 1.00 89.56 180 PRO A N 1
ATOM 1357 C CA . PRO A 1 180 ? 0.714 -11.670 6.847 1.00 89.56 180 PRO A CA 1
ATOM 1358 C C . PRO A 1 180 ? -0.487 -11.765 7.790 1.00 89.56 180 PRO A C 1
ATOM 1360 O O . PRO A 1 180 ? -1.607 -12.014 7.345 1.00 89.56 180 PRO A O 1
ATOM 1363 N N . PHE A 1 181 ? -0.273 -11.541 9.093 1.00 89.31 181 PHE A N 1
ATOM 1364 C CA . PHE A 1 181 ? -1.354 -11.550 10.073 1.00 89.31 181 PHE A CA 1
ATOM 1365 C C . PHE A 1 181 ? -2.256 -10.330 9.904 1.00 89.31 181 PHE A C 1
ATOM 1367 O O . PHE A 1 181 ? -3.472 -10.489 9.843 1.00 89.31 181 PHE A O 1
ATOM 1374 N N . ALA A 1 182 ? -1.693 -9.130 9.742 1.00 92.06 182 ALA A N 1
ATOM 1375 C CA . ALA A 1 182 ? -2.503 -7.958 9.423 1.00 92.06 182 ALA A CA 1
ATOM 1376 C C . ALA A 1 182 ? -3.263 -8.130 8.103 1.00 92.06 182 ALA A C 1
ATOM 1378 O O . ALA A 1 182 ? -4.449 -7.811 8.035 1.00 92.06 182 ALA A O 1
ATOM 1379 N N . ALA A 1 183 ? -2.618 -8.685 7.072 1.00 94.88 183 ALA A N 1
ATOM 1380 C CA . ALA A 1 183 ? -3.288 -8.976 5.810 1.00 94.88 183 ALA A CA 1
ATOM 1381 C C . ALA A 1 183 ? -4.468 -9.940 5.994 1.00 94.88 183 ALA A C 1
ATOM 1383 O O . ALA A 1 183 ? -5.558 -9.670 5.492 1.00 94.88 183 ALA A O 1
ATOM 1384 N N . TYR A 1 184 ? -4.287 -11.008 6.778 1.00 95.56 184 TYR A N 1
ATOM 1385 C CA . TYR A 1 184 ? -5.367 -11.924 7.138 1.00 95.56 184 TYR A CA 1
ATOM 1386 C C . TYR A 1 184 ? -6.531 -11.190 7.816 1.00 95.56 184 TYR A C 1
ATOM 1388 O O . TYR A 1 184 ? -7.673 -11.363 7.393 1.00 95.56 184 TYR A O 1
ATOM 1396 N N . GLN A 1 185 ? -6.252 -10.344 8.813 1.00 95.81 185 GLN A N 1
ATOM 1397 C CA . GLN A 1 185 ? -7.281 -9.597 9.546 1.00 95.81 185 GLN A CA 1
ATOM 1398 C C . GLN A 1 185 ? -8.080 -8.657 8.638 1.00 95.81 185 GLN A C 1
ATOM 1400 O O . GLN A 1 185 ? -9.302 -8.601 8.739 1.00 95.81 185 GLN A O 1
ATOM 1405 N N . VAL A 1 186 ? -7.411 -7.937 7.732 1.00 97.44 186 VAL A N 1
ATOM 1406 C CA . VAL A 1 186 ? -8.091 -7.017 6.809 1.00 97.44 186 VAL A CA 1
ATOM 1407 C C . VAL A 1 186 ? -8.913 -7.784 5.775 1.00 97.44 186 VAL A C 1
ATOM 1409 O O . VAL A 1 186 ? -10.081 -7.459 5.581 1.00 97.44 186 VAL A O 1
ATOM 1412 N N . ILE A 1 187 ? -8.344 -8.822 5.153 1.00 97.06 187 ILE A N 1
ATOM 1413 C CA . ILE A 1 187 ? -9.026 -9.618 4.117 1.00 97.06 187 ILE A CA 1
ATOM 1414 C C . ILE A 1 187 ? -10.266 -10.334 4.675 1.00 97.06 187 ILE A C 1
ATOM 1416 O O . ILE A 1 187 ? -11.261 -10.462 3.969 1.00 97.06 187 ILE A O 1
ATOM 1420 N N . HIS A 1 188 ? -10.229 -10.760 5.942 1.00 96.88 188 HIS A N 1
ATOM 1421 C CA . HIS A 1 188 ? -11.350 -11.425 6.621 1.00 96.88 188 HIS A CA 1
ATOM 1422 C C . HIS A 1 188 ? -12.221 -10.468 7.442 1.00 96.88 188 HIS A C 1
ATOM 1424 O O . HIS A 1 188 ? -13.108 -10.901 8.177 1.00 96.88 188 HIS A O 1
ATOM 1430 N N . SER A 1 189 ? -12.004 -9.160 7.337 1.00 96.69 189 SER A N 1
ATOM 1431 C CA . SER A 1 189 ? -12.973 -8.193 7.828 1.00 96.69 189 SER A CA 1
ATOM 1432 C C . SER A 1 189 ? -14.039 -8.103 6.753 1.00 96.69 189 SER A C 1
ATOM 1434 O O . SER A 1 189 ? -13.728 -7.590 5.716 1.00 96.69 189 SER A O 1
ATOM 1436 N N . ASP A 1 190 ? -15.257 -8.603 6.908 1.00 96.44 190 ASP A N 1
ATOM 1437 C CA . ASP A 1 190 ? -16.362 -8.573 5.906 1.00 96.44 190 ASP A CA 1
ATOM 1438 C C . ASP A 1 190 ? -16.768 -7.205 5.258 1.00 96.44 190 ASP A C 1
ATOM 1440 O O . ASP A 1 190 ? -17.934 -6.982 4.945 1.00 96.44 190 ASP A O 1
ATOM 1444 N N . ILE A 1 191 ? -15.858 -6.243 5.111 1.00 98.25 191 ILE A N 1
ATOM 1445 C CA . ILE A 1 191 ? -15.940 -5.049 4.275 1.00 98.25 191 ILE A CA 1
ATOM 1446 C C . ILE A 1 191 ? -15.699 -5.466 2.808 1.00 98.25 191 ILE A C 1
ATOM 1448 O O . ILE A 1 191 ? -14.893 -6.361 2.556 1.00 98.25 191 ILE A O 1
ATOM 1452 N N . PRO A 1 192 ? -16.342 -4.825 1.816 1.00 98.50 192 PRO A N 1
ATOM 1453 C CA . PRO A 1 192 ? -15.998 -5.004 0.406 1.00 98.50 192 PRO A CA 1
ATOM 1454 C C . PRO A 1 192 ? -14.530 -4.660 0.099 1.00 98.50 192 PRO A C 1
ATOM 1456 O O . PRO A 1 192 ? -14.036 -3.592 0.468 1.00 98.50 192 PRO A O 1
ATOM 1459 N N . ILE A 1 193 ? -13.826 -5.558 -0.600 1.00 98.31 193 ILE A N 1
ATOM 1460 C CA . ILE A 1 193 ? -12.394 -5.418 -0.902 1.00 98.31 193 ILE A CA 1
ATOM 1461 C C . ILE A 1 193 ? -12.136 -5.569 -2.401 1.00 98.31 193 ILE A C 1
ATOM 1463 O O . ILE A 1 193 ? -12.625 -6.500 -3.038 1.00 98.31 193 ILE A O 1
ATOM 1467 N N . THR A 1 194 ? -11.281 -4.697 -2.938 1.00 98.12 194 THR A N 1
ATOM 1468 C CA . THR A 1 194 ? -10.620 -4.877 -4.235 1.00 98.12 194 THR A CA 1
ATOM 1469 C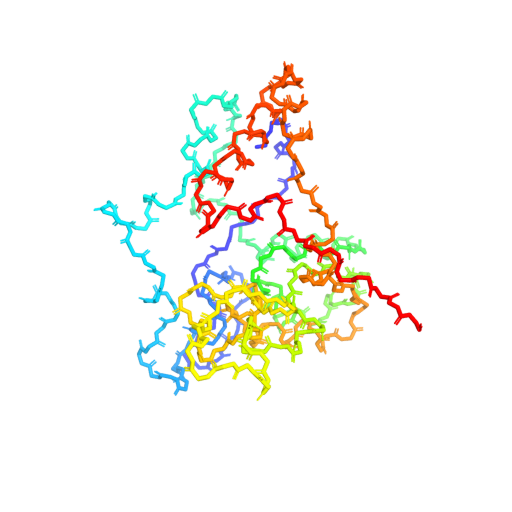 C . THR A 1 194 ? -9.122 -5.020 -4.016 1.00 98.12 194 THR A C 1
ATOM 1471 O O . THR A 1 194 ? -8.455 -4.085 -3.570 1.00 98.12 194 THR A O 1
ATOM 1474 N N . ILE A 1 195 ? -8.580 -6.181 -4.371 1.00 96.06 195 ILE A N 1
ATOM 1475 C CA . ILE A 1 195 ? -7.134 -6.404 -4.392 1.00 96.06 195 ILE A CA 1
ATOM 1476 C C . ILE A 1 195 ? -6.605 -5.985 -5.768 1.00 96.06 195 ILE A C 1
ATOM 1478 O O . ILE A 1 195 ? -7.144 -6.385 -6.799 1.00 96.06 195 ILE A O 1
ATOM 1482 N N . VAL A 1 196 ? -5.541 -5.186 -5.773 1.00 96.00 196 VAL A N 1
ATOM 1483 C CA . VAL A 1 196 ? -4.738 -4.780 -6.930 1.00 96.00 196 VAL A CA 1
ATOM 1484 C C . VAL A 1 196 ? -3.393 -5.518 -6.825 1.00 96.00 196 VAL A C 1
ATOM 1486 O O . VAL A 1 196 ? -2.432 -4.976 -6.271 1.00 96.00 196 VAL A O 1
ATOM 1489 N N . PRO A 1 197 ? -3.333 -6.787 -7.269 1.00 93.25 197 PRO A N 1
ATOM 1490 C CA . PRO A 1 197 ? -2.162 -7.645 -7.103 1.00 93.25 197 PRO A CA 1
ATOM 1491 C C . PRO A 1 197 ? -1.082 -7.362 -8.153 1.00 93.25 197 PRO A C 1
ATOM 1493 O O . PRO A 1 197 ? -1.325 -6.660 -9.141 1.00 93.25 197 PRO A O 1
ATOM 1496 N N . LEU A 1 198 ? 0.075 -8.013 -7.999 1.00 88.19 198 LEU A N 1
ATOM 1497 C CA . LEU A 1 198 ? 1.156 -8.019 -8.993 1.00 88.19 198 LEU A CA 1
ATOM 1498 C C . LEU A 1 198 ? 0.666 -8.393 -10.396 1.00 88.19 198 LEU A C 1
ATOM 1500 O O . LEU A 1 198 ? 1.083 -7.786 -11.375 1.00 88.19 198 LEU A O 1
ATOM 1504 N N . ASP A 1 199 ? -0.281 -9.323 -10.502 1.00 86.12 199 ASP A N 1
ATOM 1505 C CA . ASP A 1 199 ? -0.920 -9.723 -11.758 1.00 86.12 199 ASP A CA 1
ATOM 1506 C C . ASP A 1 199 ? -1.515 -8.561 -12.549 1.00 86.12 199 ASP A C 1
ATOM 1508 O O . ASP A 1 199 ? -1.540 -8.607 -13.777 1.00 86.12 199 ASP A O 1
ATOM 1512 N N . ALA A 1 200 ? -2.041 -7.560 -11.842 1.00 89.31 200 ALA A N 1
ATOM 1513 C CA . ALA A 1 200 ? -2.626 -6.367 -12.426 1.00 89.31 200 ALA A CA 1
ATOM 1514 C C . ALA A 1 200 ? -1.553 -5.292 -12.612 1.00 89.31 200 ALA A C 1
ATOM 1516 O O . ALA A 1 200 ? -1.449 -4.712 -13.691 1.00 89.31 200 ALA A O 1
ATOM 1517 N N . THR A 1 201 ? -0.710 -5.046 -11.604 1.00 87.88 201 THR A N 1
ATOM 1518 C CA . THR A 1 201 ? 0.292 -3.971 -11.673 1.00 87.88 201 THR A CA 1
ATOM 1519 C C . THR A 1 201 ? 1.393 -4.248 -12.692 1.00 87.88 201 THR A C 1
ATOM 1521 O O . THR A 1 201 ? 1.855 -3.316 -13.341 1.00 87.88 201 THR A O 1
ATOM 1524 N N . ASN A 1 202 ? 1.751 -5.515 -12.920 1.00 82.56 202 ASN A N 1
ATOM 1525 C CA . ASN A 1 202 ? 2.745 -5.911 -13.923 1.00 82.56 202 ASN A CA 1
ATOM 1526 C C . ASN A 1 202 ? 2.254 -5.704 -15.367 1.00 82.56 202 ASN A C 1
ATOM 1528 O O . ASN A 1 202 ? 3.060 -5.727 -16.294 1.00 82.56 202 ASN A O 1
ATOM 1532 N N . THR A 1 203 ? 0.951 -5.467 -15.575 1.00 83.19 203 THR A N 1
ATOM 1533 C CA . THR A 1 203 ? 0.409 -5.084 -16.893 1.00 83.19 203 THR A CA 1
ATOM 1534 C C . THR A 1 203 ? 0.660 -3.611 -17.229 1.00 83.19 203 THR A C 1
ATOM 1536 O O . THR A 1 203 ? 0.588 -3.222 -18.395 1.00 83.19 203 THR A O 1
ATOM 1539 N N . ILE A 1 204 ? 0.984 -2.784 -16.228 1.00 84.56 204 ILE A N 1
ATOM 1540 C CA . ILE A 1 204 ? 1.224 -1.350 -16.397 1.00 84.56 204 ILE A CA 1
ATOM 1541 C C . ILE A 1 204 ? 2.705 -1.123 -16.701 1.00 84.56 204 ILE A C 1
ATOM 1543 O O . ILE A 1 204 ? 3.532 -0.896 -15.821 1.00 84.56 204 ILE A O 1
ATOM 1547 N N . LEU A 1 205 ? 3.044 -1.210 -17.985 1.00 78.25 205 LEU A N 1
ATOM 1548 C CA . LEU A 1 205 ? 4.423 -1.136 -18.456 1.00 78.25 205 LEU A CA 1
ATOM 1549 C C . LEU A 1 205 ? 4.923 0.307 -18.586 1.00 78.25 205 LEU A C 1
ATOM 1551 O O . LEU A 1 205 ? 4.353 1.118 -19.320 1.00 78.25 205 LEU A O 1
ATOM 1555 N N . VAL A 1 206 ? 6.074 0.594 -17.976 1.00 83.81 206 VAL A N 1
ATOM 1556 C CA . VAL A 1 206 ? 6.856 1.806 -18.251 1.00 83.81 206 VAL A CA 1
ATOM 1557 C C . VAL A 1 206 ? 7.823 1.494 -19.388 1.00 83.81 206 VAL A C 1
ATOM 1559 O O . VAL A 1 206 ? 8.927 1.012 -19.165 1.00 83.81 206 VAL A O 1
ATOM 1562 N N . ASN A 1 207 ? 7.408 1.728 -20.634 1.00 85.31 207 ASN A N 1
ATOM 1563 C CA . ASN A 1 207 ? 8.267 1.471 -21.794 1.00 85.31 207 ASN A CA 1
ATOM 1564 C C . ASN A 1 207 ? 9.256 2.625 -22.066 1.00 85.31 207 ASN A C 1
ATOM 1566 O O . ASN A 1 207 ? 9.124 3.737 -21.547 1.00 85.31 207 ASN A O 1
ATOM 1570 N N . LYS A 1 208 ? 10.255 2.362 -22.919 1.00 87.31 208 LYS A N 1
ATOM 1571 C CA . LYS A 1 208 ? 11.301 3.336 -23.270 1.00 87.31 208 LYS A CA 1
ATOM 1572 C C . LYS A 1 208 ? 10.726 4.631 -23.852 1.00 87.31 208 LYS A C 1
ATOM 1574 O O . LYS A 1 208 ? 11.141 5.710 -23.443 1.00 87.31 208 LYS A O 1
ATOM 1579 N N . ASN A 1 209 ? 9.737 4.529 -24.741 1.00 90.00 209 ASN A N 1
ATOM 1580 C CA . ASN A 1 209 ? 9.101 5.696 -25.355 1.00 90.00 209 ASN A CA 1
ATOM 1581 C C . ASN A 1 209 ? 8.380 6.573 -24.318 1.00 90.00 209 ASN A C 1
ATOM 1583 O O . ASN A 1 209 ? 8.483 7.797 -24.368 1.00 90.00 209 ASN A O 1
ATOM 1587 N N . PHE A 1 210 ? 7.687 5.962 -23.353 1.00 90.62 210 PHE A N 1
ATOM 1588 C CA . PHE A 1 210 ? 7.059 6.681 -22.249 1.00 90.62 210 PHE A CA 1
ATOM 1589 C C . PHE A 1 210 ? 8.105 7.438 -21.432 1.00 90.62 210 PHE A C 1
ATOM 1591 O O . PHE A 1 210 ? 7.934 8.627 -21.184 1.00 90.62 210 PHE A O 1
ATOM 1598 N N . LEU A 1 211 ? 9.207 6.779 -21.061 1.00 90.25 211 LEU A N 1
ATOM 1599 C CA . LEU A 1 211 ? 10.237 7.403 -20.238 1.00 90.25 211 LEU A CA 1
ATOM 1600 C C . LEU A 1 211 ? 10.955 8.548 -20.970 1.00 90.25 211 LEU A C 1
ATOM 1602 O O . LEU A 1 211 ? 11.137 9.611 -20.385 1.00 90.25 211 LEU A O 1
ATOM 1606 N N . GLU A 1 212 ? 11.298 8.373 -22.249 1.00 92.44 212 GLU A N 1
ATOM 1607 C CA . GLU A 1 212 ? 11.882 9.432 -23.089 1.00 92.44 212 GLU A CA 1
ATOM 1608 C C . GLU A 1 212 ? 10.916 10.605 -23.291 1.00 92.44 212 GLU A C 1
ATOM 1610 O O . GLU A 1 212 ? 11.321 11.769 -23.302 1.00 92.44 212 GLU A O 1
ATOM 1615 N N . THR A 1 213 ? 9.623 10.313 -23.443 1.00 94.00 213 THR A N 1
ATOM 1616 C CA . THR A 1 213 ? 8.589 11.347 -23.538 1.00 94.00 213 THR A CA 1
ATOM 1617 C C . THR A 1 213 ? 8.463 12.093 -22.214 1.00 94.00 213 THR A C 1
ATOM 1619 O O . THR A 1 213 ? 8.418 13.321 -22.214 1.00 94.00 213 THR A O 1
ATOM 1622 N N . PHE A 1 214 ? 8.460 11.389 -21.082 1.00 94.62 214 PHE A N 1
ATOM 1623 C CA . PHE A 1 214 ? 8.379 12.011 -19.764 1.00 94.62 214 PHE A CA 1
ATOM 1624 C C . PHE A 1 214 ? 9.620 12.875 -19.482 1.00 94.62 214 PHE A C 1
ATOM 1626 O O . PHE A 1 214 ? 9.489 14.013 -19.034 1.00 94.62 214 PHE A O 1
ATOM 1633 N N . GLU A 1 215 ? 10.815 12.406 -19.853 1.00 94.56 215 GLU A N 1
ATOM 1634 C CA . GLU A 1 215 ? 12.060 13.170 -19.717 1.00 94.56 215 GLU A CA 1
ATOM 1635 C C . GLU A 1 215 ? 11.998 14.523 -20.441 1.00 94.56 215 GLU A C 1
ATOM 1637 O O . GLU A 1 215 ? 12.464 15.531 -19.908 1.00 94.56 215 GLU A O 1
ATOM 1642 N N . LYS A 1 216 ? 11.380 14.559 -21.629 1.00 96.12 216 LYS A N 1
ATOM 1643 C CA . LYS A 1 216 ? 11.206 15.779 -22.434 1.00 96.12 216 LYS A CA 1
ATOM 1644 C C . LYS A 1 216 ? 10.099 16.706 -21.913 1.00 96.12 216 LYS A C 1
ATOM 1646 O O . LYS A 1 216 ? 10.158 17.902 -22.180 1.00 96.12 216 LYS A O 1
ATOM 1651 N N . ASN A 1 217 ? 9.116 16.179 -21.176 1.00 94.38 217 ASN A N 1
ATOM 1652 C CA . ASN A 1 217 ? 7.878 16.883 -20.803 1.00 94.38 217 ASN A CA 1
ATOM 1653 C C . ASN A 1 217 ? 7.703 17.074 -19.278 1.00 94.38 217 ASN A C 1
ATOM 1655 O O . ASN A 1 217 ? 6.590 17.045 -18.756 1.00 94.38 217 ASN A O 1
ATOM 1659 N N . GLN A 1 218 ? 8.793 17.283 -18.536 1.00 92.12 218 GLN A N 1
ATOM 1660 C CA . GLN A 1 218 ? 8.787 17.479 -17.074 1.00 92.12 218 GLN A CA 1
ATOM 1661 C C . GLN A 1 218 ? 8.851 18.966 -16.662 1.00 92.12 218 GLN A C 1
ATOM 1663 O O . GLN A 1 218 ? 9.767 19.416 -15.973 1.00 92.12 218 GLN A O 1
ATOM 1668 N N . HIS A 1 219 ? 7.877 19.763 -17.105 1.00 93.31 219 HIS A N 1
ATOM 1669 C CA . HIS A 1 219 ? 7.907 21.228 -16.944 1.00 93.31 219 HIS A CA 1
ATOM 1670 C C . HIS A 1 219 ? 7.561 21.742 -15.536 1.00 93.31 219 HIS A C 1
ATOM 1672 O O . HIS A 1 219 ? 7.690 22.937 -15.283 1.00 93.31 219 HIS A O 1
ATOM 1678 N N . THR A 1 220 ? 7.140 20.868 -14.619 1.00 91.50 220 THR A N 1
ATOM 1679 C CA . THR A 1 220 ? 6.833 21.228 -13.225 1.00 91.50 220 THR A CA 1
ATOM 1680 C C . THR A 1 220 ? 7.739 20.480 -12.248 1.00 91.50 220 THR A C 1
ATOM 1682 O O . THR A 1 220 ? 8.303 19.437 -12.585 1.00 91.50 220 THR A O 1
ATOM 1685 N N . TYR A 1 221 ? 7.874 20.984 -11.019 1.00 89.12 221 TYR A N 1
ATOM 1686 C CA . TYR A 1 221 ? 8.671 20.321 -9.982 1.00 89.12 221 TYR A CA 1
ATOM 1687 C C . TYR A 1 221 ? 8.133 18.924 -9.638 1.00 89.12 221 TYR A C 1
ATOM 1689 O O . TYR A 1 221 ? 8.907 18.000 -9.398 1.00 89.12 221 TYR A O 1
ATOM 1697 N N . GLU A 1 222 ? 6.814 18.744 -9.667 1.00 88.00 222 GLU A N 1
ATOM 1698 C CA . GLU A 1 222 ? 6.146 17.465 -9.416 1.00 88.00 222 GLU A CA 1
ATOM 1699 C C . GLU A 1 222 ? 6.458 16.481 -10.539 1.00 88.00 222 GLU A C 1
ATOM 1701 O O . GLU A 1 222 ? 6.820 15.339 -10.268 1.00 88.00 222 GLU A O 1
ATOM 1706 N N . ALA A 1 223 ? 6.385 16.936 -11.794 1.00 91.44 223 ALA A N 1
ATOM 1707 C CA . ALA A 1 223 ? 6.730 16.123 -12.952 1.00 91.44 223 ALA A CA 1
ATOM 1708 C C . ALA A 1 223 ? 8.206 15.696 -12.911 1.00 91.44 223 ALA A C 1
ATOM 1710 O O . ALA A 1 223 ? 8.512 14.527 -13.141 1.00 91.44 223 ALA A O 1
ATOM 1711 N N . GLN A 1 224 ? 9.110 16.607 -12.531 1.00 90.62 224 GLN A N 1
ATOM 1712 C CA . GLN A 1 224 ? 10.530 16.297 -12.339 1.00 90.62 224 GLN A CA 1
ATOM 1713 C C . GLN A 1 224 ? 10.757 15.278 -11.226 1.00 90.62 224 GLN A C 1
ATOM 1715 O O . GLN A 1 224 ? 11.625 14.413 -11.341 1.00 90.62 224 GLN A O 1
ATOM 1720 N N . TYR A 1 225 ? 9.983 15.363 -10.144 1.00 88.31 225 TYR A N 1
ATOM 1721 C CA . TYR A 1 225 ? 10.056 14.398 -9.057 1.00 88.31 225 TYR A CA 1
ATOM 1722 C C . TYR A 1 225 ? 9.562 13.023 -9.471 1.00 88.31 225 TYR A C 1
ATOM 1724 O O . TYR A 1 225 ? 10.306 12.059 -9.311 1.00 88.31 225 TYR A O 1
ATOM 1732 N N . CYS A 1 226 ? 8.389 12.937 -10.093 1.00 90.00 226 CYS A N 1
ATOM 1733 C CA . CYS A 1 226 ? 7.877 11.683 -10.630 1.00 90.00 226 CYS A CA 1
ATOM 1734 C C . CYS A 1 226 ? 8.864 11.051 -11.623 1.00 90.00 226 CYS A C 1
ATOM 1736 O O . CYS A 1 226 ? 9.165 9.862 -11.513 1.00 90.00 226 CYS A O 1
ATOM 1738 N N . PHE A 1 227 ? 9.425 11.842 -12.545 1.00 90.62 227 PHE A N 1
ATOM 1739 C CA . PHE A 1 227 ? 10.420 11.357 -13.498 1.00 90.62 227 PHE A CA 1
ATOM 1740 C C . PHE A 1 227 ? 11.685 10.844 -12.803 1.00 90.62 227 PHE A C 1
ATOM 1742 O O . PHE A 1 227 ? 12.128 9.734 -13.088 1.00 90.62 227 PHE A O 1
ATOM 1749 N N . LYS A 1 228 ? 12.261 11.608 -11.865 1.00 87.56 228 LYS A N 1
ATOM 1750 C CA . LYS A 1 228 ? 13.455 11.176 -11.121 1.00 87.56 228 LYS A CA 1
ATOM 1751 C C . LYS A 1 228 ? 13.195 9.913 -10.303 1.00 87.56 228 LYS A C 1
ATOM 1753 O O . LYS A 1 228 ? 14.032 9.019 -10.329 1.00 87.56 228 LYS A O 1
ATOM 1758 N N . SER A 1 229 ? 12.047 9.809 -9.632 1.00 86.25 229 SER A N 1
ATOM 1759 C CA . SER A 1 229 ? 11.647 8.598 -8.907 1.00 86.25 229 SER A CA 1
ATOM 1760 C C . SER A 1 229 ? 11.592 7.383 -9.833 1.00 86.25 229 SER A C 1
ATOM 1762 O O . SER A 1 229 ? 12.192 6.359 -9.521 1.00 86.25 229 SER A O 1
ATOM 1764 N N . LEU A 1 230 ? 10.956 7.508 -11.003 1.00 87.06 230 LEU A N 1
ATOM 1765 C CA . LEU A 1 230 ? 10.916 6.436 -12.005 1.00 87.06 230 LEU A CA 1
ATOM 1766 C C . LEU A 1 230 ? 12.304 6.103 -12.563 1.00 87.06 230 LEU A C 1
ATOM 1768 O O . LEU A 1 230 ? 12.634 4.933 -12.740 1.00 87.06 230 LEU A O 1
ATOM 1772 N N . LYS A 1 231 ? 13.131 7.121 -12.816 1.00 85.69 231 LYS A N 1
ATOM 1773 C CA . LYS A 1 231 ? 14.497 6.957 -13.317 1.00 85.69 231 LYS A CA 1
ATOM 1774 C C . LYS A 1 231 ? 15.378 6.190 -12.334 1.00 85.69 231 LYS A C 1
ATOM 1776 O O . LYS A 1 231 ? 16.133 5.337 -12.772 1.00 85.69 231 LYS A O 1
ATOM 1781 N N . ILE A 1 232 ? 15.266 6.456 -11.032 1.00 81.50 232 ILE A N 1
ATOM 1782 C CA . ILE A 1 232 ? 16.004 5.703 -10.006 1.00 81.50 232 ILE A CA 1
ATOM 1783 C C . ILE A 1 232 ? 15.574 4.246 -10.031 1.00 81.50 232 ILE A C 1
A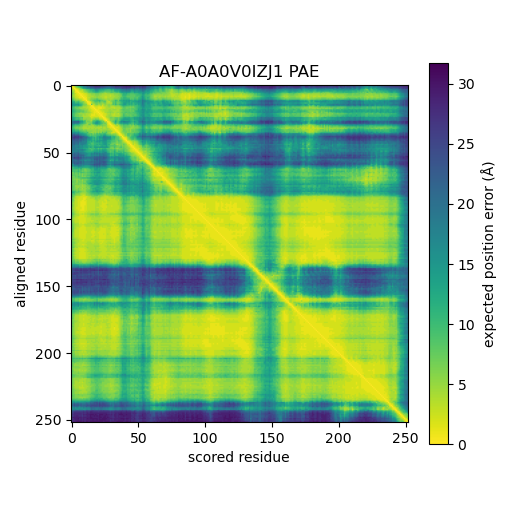TOM 1785 O O . ILE A 1 232 ? 16.434 3.384 -10.122 1.00 81.50 232 ILE A O 1
ATOM 1789 N N . ILE A 1 233 ? 14.262 3.982 -10.020 1.00 79.50 233 ILE A N 1
ATOM 1790 C CA . ILE A 1 233 ? 13.739 2.612 -10.070 1.00 79.50 233 ILE A CA 1
ATOM 1791 C C . ILE A 1 233 ? 14.298 1.879 -11.295 1.00 79.50 233 ILE A C 1
ATOM 1793 O O . ILE A 1 233 ? 14.739 0.747 -11.149 1.00 79.50 233 ILE A O 1
ATOM 1797 N N . ARG A 1 234 ? 14.349 2.534 -12.464 1.00 82.44 234 ARG A N 1
ATOM 1798 C CA . ARG A 1 234 ? 15.001 1.999 -13.669 1.00 82.44 234 ARG A CA 1
ATOM 1799 C C . ARG A 1 234 ? 16.490 1.735 -13.465 1.00 82.44 234 ARG A C 1
ATOM 1801 O O . ARG A 1 234 ? 16.955 0.651 -13.790 1.00 82.44 234 ARG A O 1
ATOM 1808 N N . ASP A 1 235 ? 17.235 2.732 -12.999 1.00 79.31 235 ASP A N 1
ATOM 1809 C CA . ASP A 1 235 ? 18.701 2.688 -12.913 1.00 79.31 235 ASP A CA 1
ATOM 1810 C C . ASP A 1 235 ? 19.192 1.697 -11.848 1.00 79.31 235 ASP A C 1
ATOM 1812 O O . ASP A 1 235 ? 20.308 1.195 -11.945 1.00 79.31 235 ASP A O 1
ATOM 1816 N N . THR A 1 236 ? 18.362 1.405 -10.845 1.00 73.75 236 THR A N 1
ATOM 1817 C CA . THR A 1 236 ? 18.637 0.420 -9.792 1.00 73.75 236 THR A CA 1
ATOM 1818 C C . THR A 1 236 ? 17.902 -0.901 -10.002 1.00 73.75 236 THR A C 1
ATOM 1820 O O . THR A 1 236 ? 17.921 -1.745 -9.107 1.00 73.75 236 THR A O 1
ATOM 1823 N N . TRP A 1 237 ? 17.204 -1.077 -11.128 1.00 69.31 237 TRP A N 1
ATOM 1824 C CA . TRP A 1 237 ? 16.486 -2.316 -11.403 1.00 69.31 237 TRP A CA 1
ATOM 1825 C C . TRP A 1 237 ? 17.485 -3.458 -11.602 1.00 69.31 237 TRP A C 1
ATOM 1827 O O . TRP A 1 237 ? 18.545 -3.280 -12.199 1.00 69.31 237 TRP A O 1
ATOM 1837 N N . PHE A 1 238 ? 17.166 -4.637 -11.073 1.00 56.50 238 PHE A N 1
ATOM 1838 C CA . PHE A 1 238 ? 18.131 -5.730 -10.908 1.00 56.50 238 PHE A CA 1
ATOM 1839 C C . PHE A 1 238 ? 18.469 -6.480 -12.214 1.00 56.50 238 PHE A C 1
ATOM 1841 O O . PHE A 1 238 ? 19.241 -7.437 -12.185 1.00 56.50 238 PHE A O 1
ATOM 1848 N N . ASP A 1 239 ? 17.912 -6.048 -13.350 1.00 57.09 239 ASP A N 1
ATOM 1849 C CA . ASP A 1 239 ? 18.137 -6.593 -14.688 1.00 57.09 239 ASP A CA 1
ATOM 1850 C C . ASP A 1 239 ? 17.811 -5.567 -15.803 1.00 57.09 239 ASP A C 1
ATOM 1852 O O . ASP A 1 239 ? 17.196 -4.523 -15.573 1.00 57.09 239 ASP A O 1
ATOM 1856 N N . ASP A 1 240 ? 18.172 -5.884 -17.053 1.00 55.06 240 ASP A N 1
ATOM 1857 C CA . ASP A 1 240 ? 17.774 -5.116 -18.250 1.00 55.06 240 ASP A CA 1
ATOM 1858 C C . ASP A 1 240 ? 16.264 -5.260 -18.589 1.00 55.06 240 ASP A C 1
ATOM 1860 O O . ASP A 1 240 ? 15.821 -4.885 -19.682 1.00 55.06 240 ASP A O 1
ATOM 1864 N N . GLN A 1 241 ? 15.445 -5.829 -17.689 1.00 61.03 241 GLN A N 1
ATOM 1865 C CA . GLN A 1 241 ? 14.018 -6.093 -17.906 1.00 61.03 241 GLN A CA 1
ATOM 1866 C C . GLN A 1 241 ? 13.104 -4.982 -17.378 1.00 61.03 241 GLN A C 1
ATOM 1868 O O . GLN A 1 241 ? 11.890 -5.145 -17.430 1.00 61.03 241 GLN A O 1
ATOM 1873 N N . PHE A 1 242 ? 13.617 -3.816 -16.965 1.00 63.50 242 PHE A N 1
ATOM 1874 C CA . PHE A 1 242 ? 12.757 -2.680 -16.579 1.00 63.50 242 PHE A CA 1
ATOM 1875 C C . PHE A 1 242 ? 11.687 -2.351 -17.644 1.00 63.50 242 PHE A C 1
ATOM 1877 O O . PHE A 1 242 ? 10.558 -1.987 -17.329 1.00 63.50 242 PHE A O 1
ATOM 1884 N N . TYR A 1 243 ? 12.027 -2.531 -18.925 1.00 64.75 243 TYR A N 1
ATOM 1885 C CA . TYR A 1 243 ? 11.113 -2.330 -20.055 1.00 64.75 243 TYR A CA 1
ATOM 1886 C C . TYR A 1 243 ? 10.352 -3.592 -20.492 1.00 64.75 243 TYR A C 1
ATOM 1888 O O . TYR A 1 243 ? 9.586 -3.537 -21.456 1.00 64.75 243 TYR A O 1
ATOM 1896 N N . ARG A 1 244 ? 10.599 -4.742 -19.860 1.00 56.00 244 ARG A N 1
ATOM 1897 C CA . ARG A 1 244 ? 10.120 -6.058 -20.285 1.00 56.00 244 ARG A CA 1
ATOM 1898 C C . ARG A 1 244 ? 9.358 -6.745 -19.152 1.00 56.00 244 ARG A C 1
ATOM 1900 O O . ARG A 1 244 ? 9.933 -7.426 -18.318 1.00 56.00 244 ARG A O 1
ATOM 1907 N N . VAL A 1 245 ? 8.033 -6.689 -19.232 1.00 48.78 245 VAL A N 1
ATOM 1908 C CA . VAL A 1 245 ? 7.201 -7.837 -18.859 1.00 48.78 245 VAL A CA 1
ATOM 1909 C C . VAL A 1 245 ? 6.556 -8.290 -20.156 1.00 48.78 245 VAL A C 1
ATOM 1911 O O . VAL A 1 245 ? 5.754 -7.578 -20.760 1.00 48.78 245 VAL A O 1
ATOM 1914 N N . THR A 1 246 ? 7.020 -9.425 -20.668 1.00 37.16 246 THR A N 1
ATOM 1915 C CA . THR A 1 246 ? 6.458 -10.034 -21.868 1.00 37.16 246 THR A CA 1
ATOM 1916 C C . THR A 1 246 ? 5.027 -10.426 -21.536 1.00 37.16 246 THR A C 1
ATOM 1918 O O . THR A 1 246 ? 4.803 -11.230 -20.635 1.00 37.16 246 THR A O 1
ATOM 1921 N N . ILE A 1 247 ? 4.057 -9.854 -22.247 1.00 34.84 247 ILE A N 1
ATOM 1922 C CA . ILE A 1 247 ? 2.704 -10.399 -22.291 1.00 34.84 247 ILE A CA 1
ATOM 1923 C C . ILE A 1 247 ? 2.873 -11.821 -22.836 1.00 34.84 247 ILE A C 1
ATOM 1925 O O . ILE A 1 247 ? 3.088 -11.997 -24.034 1.00 34.84 247 ILE A O 1
ATOM 1929 N N . GLN A 1 248 ? 2.851 -12.840 -21.973 1.00 32.50 248 GLN A N 1
ATOM 1930 C CA . GLN A 1 248 ? 2.500 -14.169 -22.449 1.00 32.50 248 GLN A CA 1
ATOM 1931 C C . GLN A 1 248 ? 1.064 -14.034 -22.940 1.00 32.50 248 GLN A C 1
ATOM 1933 O O . GLN A 1 248 ? 0.154 -13.758 -22.158 1.00 32.50 248 GLN A O 1
ATOM 1938 N N . GLU A 1 249 ? 0.900 -14.099 -24.263 1.00 30.62 249 GLU A N 1
ATOM 1939 C CA . GLU A 1 249 ? -0.395 -14.167 -24.923 1.00 30.62 249 GLU A CA 1
ATOM 1940 C C . GLU A 1 249 ? -1.265 -15.167 -24.158 1.00 30.62 249 GLU A C 1
ATOM 1942 O O . GLU A 1 249 ? -0.976 -16.364 -24.136 1.00 30.62 249 GLU A O 1
ATOM 1947 N N . TYR A 1 250 ? -2.334 -14.676 -23.533 1.00 30.27 250 TYR A N 1
ATOM 1948 C CA . TYR A 1 250 ? -3.449 -15.517 -23.131 1.00 30.27 250 TYR A CA 1
ATOM 1949 C C . TYR A 1 250 ? -4.081 -16.050 -24.420 1.00 30.27 250 TYR A C 1
ATOM 1951 O O . TYR A 1 250 ? -5.026 -15.468 -24.948 1.00 30.27 250 TYR A O 1
ATOM 1959 N N . ARG A 1 251 ? -3.517 -17.128 -24.972 1.00 26.88 251 ARG A N 1
ATOM 1960 C CA . ARG A 1 251 ? -4.221 -17.971 -25.933 1.00 26.88 251 ARG A CA 1
ATOM 1961 C C . ARG A 1 251 ? -5.250 -18.767 -25.143 1.00 26.88 251 ARG A C 1
ATOM 1963 O O . ARG A 1 251 ? -4.895 -19.656 -24.373 1.00 26.88 251 ARG A O 1
ATOM 1970 N N . THR A 1 252 ? -6.500 -18.344 -25.291 1.00 34.12 252 THR A N 1
ATOM 1971 C CA . THR A 1 252 ? -7.699 -19.159 -25.071 1.00 34.12 252 THR A CA 1
ATOM 1972 C C . THR A 1 252 ? -7.637 -20.450 -25.867 1.00 34.12 252 THR A C 1
ATOM 1974 O O . THR A 1 252 ? -7.175 -20.367 -27.031 1.00 34.12 252 THR A O 1
#

Organism: Solanum chacoense (NCBI:txid4108)